Protein 4EX9 (pdb70)

Solvent-accessible surface area: 14112 Å² total; per-residue (Å²): 178,63,136,64,29,84,52,42,126,79,5,43,61,0,46,89,104,160,92,21,7,0,0,10,18,0,38,28,19,43,113,38,81,61,85,102,15,30,61,58,5,80,144,19,0,92,70,38,46,1,4,16,0,19,0,0,0,11,55,23,68,8,9,0,12,18,78,125,76,21,51,109,120,0,32,76,65,204,70,25,73,157,9,13,30,218,54,18,51,53,19,28,95,67,34,41,28,1,10,2,37,8,0,0,0,0,44,1,0,62,116,15,41,3,50,0,0,3,6,15,1,2,12,0,7,32,49,101,2,108,114,73,132,43,56,17,76,8,0,94,21,1,141,151,4,65,0,0,0,0,0,0,2,5,72,3,15,5,34,20,124,54,4,18,78,63,5,127,122,10,53,9,26,29,26,0,33,152,11,70,70,13,0,5,29,0,10,64,79,16,116,12,104,18,84,113,24,81,72,13,98,60,0,0,135,25,0,36,48,29,18,135,123,100,24,87,5,2,1,3,1,0,10,11,0,56,129,159,47,34,24,85,97,63,83,5,70,66,17,3,59,112,8,26,51,97,4,89,174,128,58,31,122,44,106,52,24,18,66,116,9,90,148,14,12,38,170,48,20,66,52,115,31,90,152,7,16,73,27,0,22,39,8,1,1,111,10,0,0,67,2,4,30,5,5,21,48,21,42,70,142,123

Sequence (302 aa):
PDQLLEVSDEIATALAERRPVVALESSLITTDPSSETASLIEKAVRGAGAVPATIGIAGGKLVVGLTDSLIERFASTKGIPKISARDIGGALAGGGLGATTVAGTIVIAERAGIQVFTTAGIGGVHRRGEDTLDISPDLLQFRKTKMTVVSGGAKSILDHRLTAEYLETAGVPVYGYRTDKLAAFVVREADVPVTRMDDLHTAARAAEAHWQVNGPGTVLLTSPIDEQDAVDEAIVEAAIAEALAQCDQEGIVGNAVSPYLMKALARASGGMLPKAGRSLLLSTARVAGEFSAALSAVQAER

Organism: NCBI:txid569580

B-factor: mean 76.92, std 21.79, range [46.8, 150.79]

Radius of gyration: 18.52 Å; Cα contacts (8 Å, |Δi|>4): 640; chains: 1; bounding box: 46×44×50 Å

Structure (mmCIF, N/CA/C/O backbone):
data_4EX9
#
_entry.id   4EX9
#
_cell.length_a   168.790
_cell.length_b   168.790
_cell.length_c   168.790
_cell.angle_alpha   90.00
_cell.angle_beta   90.00
_cell.angle_gamma   90.00
#
_symmetry.space_group_name_H-M   'I 41 3 2'
#
loop_
_entity.id
_entity.type
_entity.pdbx_description
1 polymer AlnA
2 non-polymer 'CALCIUM ION'
3 non-polymer RIBULOSE-5-PHOSPHATE
4 non-polymer '4-(2-HYDROXYETHYL)-1-PIPERAZINE ETHANESULFONIC ACID'
5 non-polymer 'CHLORIDE ION'
6 water water
#
loop_
_atom_site.group_PDB
_atom_site.id
_atom_site.type_symbol
_atom_site.label_atom_id
_atom_site.label_alt_id
_atom_site.label_comp_id
_atom_site.label_asym_id
_atom_site.label_entity_id
_atom_site.label_seq_id
_atom_site.pdbx_PDB_ins_code
_atom_site.Cartn_x
_atom_site.Cartn_y
_atom_site.Cartn_z
_atom_site.occupancy
_atom_site.B_iso_or_equiv
_atom_site.auth_seq_id
_atom_site.auth_comp_id
_atom_site.auth_asym_id
_atom_site.auth_atom_id
_atom_site.pdbx_PDB_model_num
ATOM 1 N N . PRO A 1 15 ? 21.311 31.784 6.516 1.00 106.60 5 PRO A N 1
ATOM 2 C CA . PRO A 1 15 ? 22.119 31.792 5.295 1.00 105.69 5 PRO A CA 1
ATOM 3 C C . PRO A 1 15 ? 21.905 30.531 4.443 1.00 103.65 5 PRO A C 1
ATOM 4 O O . PRO A 1 15 ? 22.822 29.715 4.294 1.00 104.81 5 PRO A O 1
ATOM 8 N N . ASP A 1 16 ? 20.699 30.393 3.888 1.00 97.95 6 ASP A N 1
ATOM 9 C CA . ASP A 1 16 ? 20.312 29.225 3.085 1.00 92.16 6 ASP A CA 1
ATOM 10 C C . ASP A 1 16 ? 20.737 29.377 1.624 1.00 90.64 6 ASP A C 1
ATOM 11 O O . ASP A 1 16 ? 20.344 30.330 0.949 1.00 91.88 6 ASP A O 1
ATOM 16 N N . GLN A 1 17 ? 21.522 28.416 1.142 1.00 89.08 7 GLN A N 1
ATOM 17 C CA . GLN A 1 17 ? 22.105 28.475 -0.200 1.00 88.85 7 GLN A CA 1
ATOM 18 C C . GLN A 1 17 ? 21.107 28.122 -1.297 1.00 85.00 7 GLN A C 1
ATOM 19 O O . GLN A 1 17 ? 21.268 28.539 -2.444 1.00 84.37 7 GLN A O 1
ATOM 25 N N . LEU A 1 18 ? 20.084 27.352 -0.942 1.00 81.72 8 LEU A N 1
ATOM 26 C CA . LEU A 1 18 ? 19.161 26.793 -1.930 1.00 78.47 8 LEU A CA 1
ATOM 27 C C . LEU A 1 18 ? 17.889 27.614 -2.123 1.00 76.42 8 LEU A C 1
ATOM 28 O O . LEU A 1 18 ? 17.262 27.540 -3.180 1.00 76.36 8 LEU A O 1
ATOM 33 N N . LEU A 1 19 ? 17.512 28.390 -1.109 1.00 74.33 9 LEU A N 1
ATOM 34 C CA . LEU A 1 19 ? 16.289 29.190 -1.166 1.00 72.50 9 LEU A CA 1
ATOM 35 C C . LEU A 1 19 ? 16.492 30.548 -1.831 1.00 73.25 9 LEU A C 1
ATOM 36 O O . LEU A 1 19 ? 17.469 31.248 -1.556 1.00 75.12 9 LEU A O 1
ATOM 41 N N . GLU A 1 20 ? 15.557 30.899 -2.709 1.00 72.47 10 GLU A N 1
ATOM 42 C CA . GLU A 1 20 ? 15.516 32.204 -3.356 1.00 71.77 10 GLU A CA 1
ATOM 43 C C . GLU A 1 20 ? 14.167 32.850 -3.077 1.00 70.93 10 GLU A C 1
ATOM 44 O O . GLU A 1 20 ? 13.189 32.588 -3.781 1.00 71.36 10 GLU A O 1
ATOM 50 N N . VAL A 1 21 ? 14.119 33.691 -2.047 1.00 69.57 11 VAL A N 1
ATOM 51 C CA . VAL A 1 21 ? 12.861 34.292 -1.594 1.00 68.51 11 VAL A CA 1
ATOM 52 C C . VAL A 1 21 ? 12.798 35.790 -1.908 1.00 68.46 11 VAL A C 1
ATOM 53 O O . VAL A 1 21 ? 13.737 36.536 -1.617 1.00 69.30 11 VAL A O 1
ATOM 57 N N . SER A 1 22 ? 11.684 36.214 -2.503 1.00 67.88 12 SER A N 1
ATOM 58 C CA . SER A 1 22 ? 11.436 37.626 -2.797 1.00 68.56 12 SER A CA 1
ATOM 59 C C . SER A 1 22 ? 11.274 38.441 -1.514 1.00 68.61 12 SER A C 1
ATOM 60 O O . SER A 1 22 ? 11.001 37.883 -0.449 1.00 68.44 12 SER A O 1
ATOM 63 N N . ASP A 1 23 ? 11.440 39.758 -1.625 1.00 69.47 13 ASP A N 1
ATOM 64 C CA . ASP A 1 23 ? 11.351 40.656 -0.473 1.00 69.99 13 ASP A CA 1
ATOM 65 C C . ASP A 1 23 ? 10.025 40.543 0.271 1.00 68.12 13 ASP A C 1
ATOM 66 O O . ASP A 1 23 ? 10.014 40.325 1.482 1.00 68.59 13 ASP A O 1
ATOM 71 N N . GLU A 1 24 ? 8.916 40.673 -0.456 1.00 66.20 14 GLU A N 1
ATOM 72 C CA . GLU A 1 24 ? 7.592 40.673 0.161 1.00 65.52 14 GLU A CA 1
ATOM 73 C C . GLU A 1 24 ? 7.340 39.427 1.007 1.00 64.44 14 GLU A C 1
ATOM 74 O O . GLU A 1 24 ? 6.865 39.524 2.142 1.00 65.23 14 GLU A O 1
ATOM 80 N N . ILE A 1 25 ? 7.670 38.266 0.449 1.00 62.79 15 ILE A N 1
ATOM 81 C CA . ILE A 1 25 ? 7.438 36.992 1.118 1.00 61.45 15 ILE A CA 1
ATOM 82 C C . ILE A 1 25 ? 8.361 36.833 2.328 1.00 61.45 15 ILE A C 1
ATOM 83 O O . ILE A 1 25 ? 7.923 36.385 3.388 1.00 61.80 15 ILE A O 1
ATOM 88 N N . ALA A 1 26 ? 9.624 37.224 2.169 1.00 61.84 16 ALA A N 1
ATOM 89 C CA . ALA A 1 26 ? 10.606 37.170 3.256 1.00 61.28 16 ALA A CA 1
ATOM 90 C C . ALA A 1 26 ? 10.132 37.954 4.479 1.00 61.54 16 ALA A C 1
ATOM 91 O O . ALA A 1 26 ? 10.156 37.440 5.600 1.00 60.90 16 ALA A O 1
ATOM 93 N N . THR A 1 27 ? 9.691 39.190 4.242 1.00 61.82 17 THR A N 1
ATOM 94 C CA . THR A 1 27 ? 9.165 40.072 5.283 1.00 61.97 17 THR A CA 1
ATOM 95 C C . THR A 1 27 ? 7.918 39.487 5.944 1.00 62.24 17 THR A C 1
ATOM 96 O O . THR A 1 27 ? 7.820 39.455 7.173 1.00 63.66 17 THR A O 1
ATOM 100 N N . ALA A 1 28 ? 6.978 39.025 5.123 1.00 61.14 18 ALA A N 1
ATOM 101 C CA . ALA A 1 28 ? 5.729 38.453 5.612 1.00 60.63 18 ALA A CA 1
ATOM 102 C C . ALA A 1 28 ? 5.971 37.300 6.579 1.00 60.09 18 ALA A C 1
ATOM 103 O O . ALA A 1 28 ? 5.355 37.235 7.643 1.00 60.90 18 ALA A O 1
ATOM 105 N N . LEU A 1 29 ? 6.882 36.404 6.207 1.00 59.37 19 LEU A N 1
ATOM 106 C CA . LEU A 1 29 ? 7.261 35.284 7.061 1.00 58.41 19 LEU A CA 1
ATOM 107 C C . LEU A 1 29 ? 7.968 35.790 8.312 1.00 59.01 19 LEU A C 1
ATOM 108 O O . LEU A 1 29 ? 7.645 35.372 9.425 1.00 59.68 19 LEU A O 1
ATOM 113 N N . ALA A 1 30 ? 8.911 36.711 8.120 1.00 59.53 20 ALA A N 1
ATOM 114 C CA . ALA A 1 30 ? 9.681 37.290 9.218 1.00 61.29 20 ALA A CA 1
ATOM 115 C C . ALA A 1 30 ? 8.810 38.056 10.211 1.00 63.21 20 ALA A C 1
ATOM 116 O O . ALA A 1 30 ? 9.253 38.373 11.314 1.00 64.32 20 ALA A O 1
ATOM 118 N N . GLU A 1 31 ? 7.575 38.346 9.814 1.00 65.40 21 GLU A N 1
ATOM 119 C CA . GLU A 1 31 ? 6.639 39.067 10.666 1.00 68.32 21 GLU A CA 1
ATOM 120 C C . GLU A 1 31 ? 5.430 38.215 11.043 1.00 70.10 21 GLU A C 1
ATOM 121 O O . GLU A 1 31 ? 4.402 38.745 11.468 1.00 71.53 21 GLU A O 1
ATOM 127 N N . ARG A 1 32 ? 5.561 36.897 10.886 1.00 71.60 22 ARG A N 1
ATOM 128 C CA . ARG A 1 32 ? 4.479 35.942 11.171 1.00 73.66 22 ARG A CA 1
ATOM 129 C C . ARG A 1 32 ? 3.150 36.277 10.466 1.00 73.75 22 ARG A C 1
ATOM 130 O O . ARG A 1 32 ? 2.075 35.853 10.907 1.00 74.06 22 ARG A O 1
ATOM 138 N N . ARG A 1 33 ? 3.239 37.040 9.375 1.00 72.74 23 ARG A N 1
ATOM 139 C CA . ARG A 1 33 ? 2.086 37.366 8.532 1.00 71.87 23 ARG A CA 1
ATOM 140 C C . ARG A 1 33 ? 1.776 36.195 7.592 1.00 69.76 23 ARG A C 1
ATOM 141 O O . ARG A 1 33 ? 2.689 35.464 7.201 1.00 69.34 23 ARG A O 1
ATOM 149 N N . PRO A 1 34 ? 0.490 36.015 7.220 1.00 68.24 24 PRO A N 1
ATOM 150 C CA . PRO A 1 34 ? 0.068 34.856 6.421 1.00 66.57 24 PRO A CA 1
ATOM 151 C C . PRO A 1 34 ? 0.636 34.814 5.000 1.00 65.31 24 PRO A C 1
ATOM 152 O O . PRO A 1 34 ? 0.709 35.844 4.327 1.00 65.51 24 PRO A O 1
ATOM 156 N N . VAL A 1 35 ? 1.036 33.617 4.569 1.00 64.42 25 VAL A N 1
ATOM 157 C CA . VAL A 1 35 ? 1.560 33.374 3.219 1.00 63.93 25 VAL A CA 1
ATOM 158 C C . VAL A 1 35 ? 0.953 32.083 2.656 1.00 63.18 25 VAL A C 1
ATOM 159 O O . VAL A 1 35 ? 0.900 31.065 3.351 1.00 64.67 25 VAL A O 1
ATOM 163 N N . VAL A 1 36 ? 0.498 32.130 1.404 1.00 61.68 26 VAL A N 1
ATOM 164 C CA . VAL A 1 36 ? -0.104 30.962 0.750 1.00 60.95 26 VAL A CA 1
ATOM 165 C C . VAL A 1 36 ? 0.679 30.544 -0.498 1.00 61.55 26 VAL A C 1
ATOM 166 O O . VAL A 1 36 ? 0.794 31.308 -1.460 1.00 61.55 26 VAL A O 1
ATOM 170 N N . ALA A 1 37 ? 1.208 29.321 -0.465 1.00 61.95 27 ALA A N 1
ATOM 171 C CA . ALA A 1 37 ? 2.013 28.770 -1.555 1.00 61.85 27 ALA A CA 1
ATOM 172 C C . ALA A 1 37 ? 1.164 28.347 -2.753 1.00 62.86 27 ALA A C 1
ATOM 173 O O . ALA A 1 37 ? 0.032 27.885 -2.594 1.00 62.24 27 ALA A O 1
ATOM 175 N N . LEU A 1 38 ? 1.727 28.508 -3.948 1.00 65.01 28 LEU A N 1
ATOM 176 C CA . LEU A 1 38 ? 1.062 28.140 -5.195 1.00 67.82 28 LEU A CA 1
ATOM 177 C C . LEU A 1 38 ? 2.039 27.406 -6.095 1.00 71.64 28 LEU A C 1
ATOM 178 O O . LEU A 1 38 ? 3.216 27.767 -6.157 1.00 72.59 28 LEU A O 1
ATOM 183 N N . GLU A 1 39 ? 1.554 26.384 -6.799 1.00 77.23 29 GLU A N 1
ATOM 184 C CA . GLU A 1 39 ? 2.386 25.661 -7.765 1.00 82.37 29 GLU A CA 1
ATOM 185 C C . GLU A 1 39 ? 2.597 26.481 -9.039 1.00 85.21 29 GLU A C 1
ATOM 186 O O . GLU A 1 39 ? 1.703 27.212 -9.473 1.00 87.30 29 GLU A O 1
ATOM 192 N N . SER A 1 40 ? 3.787 26.350 -9.624 1.00 87.38 30 SER A N 1
ATOM 193 C CA . SER A 1 40 ? 4.184 27.111 -10.817 1.00 89.03 30 SER A CA 1
ATOM 194 C C . SER A 1 40 ? 3.300 26.859 -12.041 1.00 91.49 30 SER A C 1
ATOM 195 O O . SER A 1 40 ? 3.226 27.699 -12.941 1.00 90.86 30 SER A O 1
ATOM 198 N N . SER A 1 41 ? 2.630 25.707 -12.050 1.00 94.46 31 SER A N 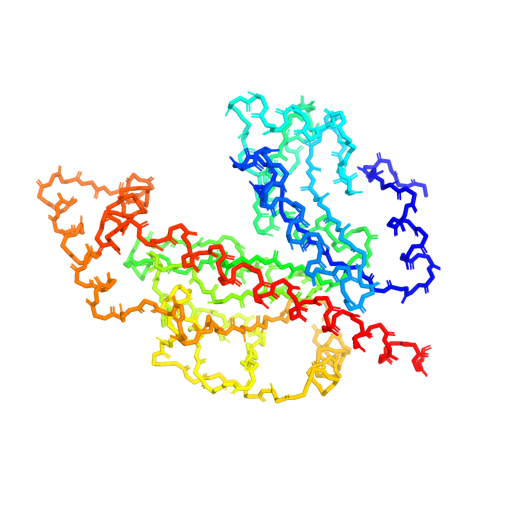1
ATOM 199 C CA . SER A 1 41 ? 1.748 25.280 -13.140 1.00 97.48 31 SER A CA 1
ATOM 200 C C . SER A 1 41 ? 0.766 26.357 -13.607 1.00 99.89 31 SER A C 1
ATOM 201 O O . SER A 1 41 ? 0.496 26.479 -14.802 1.00 99.65 31 SER A O 1
ATOM 204 N N . LEU A 1 42 ? 0.248 27.130 -12.656 1.00 103.64 32 LEU A N 1
ATOM 205 C CA . LEU A 1 42 ? -0.772 28.149 -12.915 1.00 109.82 32 LEU A CA 1
ATOM 206 C C . LEU A 1 42 ? -0.269 29.279 -13.814 1.00 117.23 32 LEU A C 1
ATOM 207 O O . LEU A 1 42 ? -1.018 29.801 -14.646 1.00 121.38 32 LEU A O 1
ATOM 212 N N . ILE A 1 43 ? 0.997 29.652 -13.634 1.00 122.35 33 ILE A N 1
ATOM 213 C CA . ILE A 1 43 ? 1.652 30.661 -14.469 1.00 126.56 33 ILE A CA 1
ATOM 214 C C . ILE A 1 43 ? 2.065 30.066 -15.820 1.00 129.74 33 ILE A C 1
ATOM 215 O O . ILE A 1 43 ? 1.976 30.732 -16.856 1.00 131.44 33 ILE A O 1
ATOM 220 N N . THR A 1 44 ? 2.498 28.806 -15.792 1.00 132.78 34 THR A N 1
ATOM 221 C CA . THR A 1 44 ? 2.914 28.069 -16.988 1.00 135.63 34 THR A CA 1
ATOM 222 C C . THR A 1 44 ? 1.786 27.950 -18.019 1.00 136.65 34 THR A C 1
ATOM 223 O O . THR A 1 44 ? 1.972 28.289 -19.190 1.00 135.82 34 THR A O 1
ATOM 227 N N . THR A 1 45 ? 0.623 27.479 -17.567 1.00 137.76 35 THR A N 1
ATOM 228 C CA . THR A 1 45 ? -0.521 27.202 -18.442 1.00 138.13 35 THR A CA 1
ATOM 229 C C . THR A 1 45 ? -1.121 28.472 -19.050 1.00 140.80 35 THR A C 1
ATOM 230 O O . THR A 1 45 ? -1.246 28.577 -20.272 1.00 145.19 35 THR A O 1
ATOM 234 N N . ASP A 1 46 ? -1.496 29.425 -18.200 1.00 139.16 36 ASP A N 1
ATOM 235 C CA . ASP A 1 46 ? -2.035 30.694 -18.675 1.00 139.38 36 ASP A CA 1
ATOM 236 C C . ASP A 1 46 ? -1.092 31.854 -18.338 1.00 140.49 36 ASP A C 1
ATOM 237 O O . ASP A 1 46 ? -1.105 32.364 -17.212 1.00 142.18 36 ASP A O 1
ATOM 242 N N . PRO A 1 47 ? -0.257 32.261 -19.317 1.00 139.44 37 PRO A N 1
ATOM 243 C CA . PRO A 1 47 ? 0.650 33.405 -19.173 1.00 138.61 37 PRO A CA 1
ATOM 244 C C . PRO A 1 47 ? -0.093 34.738 -19.123 1.00 138.85 37 PRO A C 1
ATOM 245 O O . PRO A 1 47 ? 0.428 35.713 -18.576 1.00 138.15 37 PRO A O 1
ATOM 249 N N . SER A 1 48 ? -1.292 34.769 -19.703 1.00 138.45 38 SER A N 1
ATOM 250 C CA . SER A 1 48 ? -2.150 35.947 -19.671 1.00 138.26 38 SER A CA 1
ATOM 251 C C . SER A 1 48 ? -2.494 36.311 -18.233 1.00 137.91 38 SER A C 1
ATOM 252 O O . SER A 1 48 ? -2.756 35.432 -17.405 1.00 136.14 38 SER A O 1
ATOM 255 N N . SER A 1 49 ? -2.485 37.612 -17.950 1.00 137.25 39 SER A N 1
ATOM 256 C CA . SER A 1 49 ? -2.798 38.137 -16.621 1.00 133.55 39 SER A CA 1
ATOM 257 C C . SER A 1 49 ? -4.154 37.641 -16.121 1.00 131.57 39 SER A C 1
ATOM 258 O O . SER A 1 49 ? -4.385 37.557 -14.918 1.00 132.56 39 SER A O 1
ATOM 261 N N . GLU A 1 50 ? -5.031 37.298 -17.062 1.00 127.13 40 GLU A N 1
ATOM 262 C CA . GLU A 1 50 ? -6.388 36.834 -16.779 1.00 123.28 40 GLU A CA 1
ATOM 263 C C . GLU A 1 50 ? -6.494 35.864 -15.591 1.00 118.26 40 GLU A C 1
ATOM 264 O O . GLU A 1 50 ? -7.233 36.125 -14.640 1.00 115.09 40 GLU A O 1
ATOM 270 N N . THR A 1 51 ? -5.747 34.763 -15.644 1.00 113.99 41 THR A N 1
ATOM 271 C CA . THR A 1 51 ? -5.820 33.728 -14.608 1.00 109.92 41 THR A CA 1
ATOM 272 C C . THR A 1 51 ? -4.907 34.026 -13.415 1.00 105.69 41 THR A C 1
ATOM 273 O O . THR A 1 51 ? -5.354 33.998 -12.266 1.00 102.08 41 THR A O 1
ATOM 277 N N . ALA A 1 52 ? -3.638 34.317 -13.698 1.00 103.55 42 ALA A N 1
ATOM 278 C CA . ALA A 1 52 ? -2.641 34.580 -12.660 1.00 99.75 42 ALA A CA 1
ATOM 279 C C . ALA A 1 52 ? -3.025 35.748 -11.751 1.00 97.48 42 ALA A C 1
ATOM 280 O O . ALA A 1 52 ? -2.889 35.654 -10.531 1.00 97.52 42 ALA A O 1
ATOM 282 N N . SER A 1 53 ? -3.511 36.835 -12.347 1.00 96.29 43 SER A N 1
ATOM 283 C CA . SER A 1 53 ? -3.925 38.021 -11.592 1.00 94.90 43 SER A CA 1
ATOM 284 C C . SER A 1 53 ? -5.137 37.762 -10.698 1.00 92.70 43 SER A C 1
ATOM 285 O O . SER A 1 53 ? -5.237 38.334 -9.613 1.00 91.54 43 SER A O 1
ATOM 288 N N . LEU A 1 54 ? -6.045 36.901 -11.152 1.00 91.50 44 LEU A N 1
ATOM 289 C CA . LEU A 1 54 ? -7.270 36.606 -10.403 1.00 90.85 44 LEU A CA 1
ATOM 290 C C . LEU A 1 54 ? -7.054 35.720 -9.176 1.00 87.93 44 LEU A C 1
ATOM 291 O O . LEU A 1 54 ? -7.734 35.891 -8.161 1.00 87.04 44 LEU A O 1
ATOM 296 N N . ILE A 1 55 ? -6.123 34.773 -9.278 1.00 86.15 45 ILE A N 1
ATOM 297 C CA . ILE A 1 55 ? -5.757 33.918 -8.144 1.00 84.23 45 ILE A CA 1
ATOM 298 C C . ILE A 1 55 ? -5.046 34.760 -7.085 1.00 81.89 45 ILE A C 1
ATOM 299 O O . ILE A 1 55 ? -5.398 34.715 -5.904 1.00 79.11 45 ILE A O 1
ATOM 304 N N . GLU A 1 56 ? -4.053 35.530 -7.527 1.00 81.36 46 GLU A N 1
ATOM 305 C CA . GLU A 1 56 ? -3.330 36.469 -6.676 1.00 79.46 46 GLU A CA 1
ATOM 306 C C . GLU A 1 56 ? -4.301 37.409 -5.963 1.00 77.59 46 GLU A C 1
ATOM 307 O O . GLU A 1 56 ? -4.159 37.665 -4.770 1.00 76.60 46 GLU A O 1
ATOM 313 N N . LYS A 1 57 ? -5.291 37.900 -6.705 1.00 76.79 47 LYS A N 1
ATOM 314 C CA . LYS A 1 57 ? -6.355 38.746 -6.169 1.00 75.06 47 LYS A CA 1
ATOM 315 C C . LYS A 1 57 ? -7.133 38.029 -5.062 1.00 72.40 47 LYS A C 1
ATOM 316 O O . LYS A 1 57 ? -7.402 38.608 -4.008 1.00 71.43 47 LYS A O 1
ATOM 322 N N . ALA A 1 58 ? -7.472 36.764 -5.310 1.00 70.37 48 ALA A N 1
ATOM 323 C CA . ALA A 1 58 ? -8.271 35.955 -4.386 1.00 68.38 48 ALA A CA 1
ATOM 324 C C . ALA A 1 58 ? -7.550 35.630 -3.077 1.00 66.09 48 ALA A C 1
ATOM 325 O O . ALA A 1 58 ? -8.183 35.504 -2.028 1.00 65.94 48 ALA A O 1
ATOM 327 N N . VAL A 1 59 ? -6.229 35.491 -3.151 1.00 64.09 49 VAL A N 1
ATOM 328 C CA . VAL A 1 59 ? -5.406 35.179 -1.984 1.00 62.19 49 VAL A CA 1
ATOM 329 C C . VAL A 1 59 ? -5.139 36.441 -1.163 1.00 62.20 49 VAL A C 1
ATOM 330 O O . VAL A 1 59 ? -5.284 36.436 0.063 1.00 61.90 49 VAL A O 1
ATOM 334 N N . ARG A 1 60 ? -4.763 37.517 -1.852 1.00 62.38 50 ARG A N 1
ATOM 335 C CA . ARG A 1 60 ? -4.429 38.790 -1.215 1.00 62.97 50 ARG A CA 1
ATOM 336 C C . ARG A 1 60 ? -5.606 39.415 -0.473 1.00 64.53 50 ARG A C 1
ATOM 337 O O . ARG A 1 60 ? -5.407 40.190 0.465 1.00 65.35 50 ARG A O 1
ATOM 345 N N . GLY A 1 61 ? -6.822 39.074 -0.904 1.00 65.45 51 GLY A N 1
ATOM 346 C CA . GLY A 1 61 ? -8.055 39.581 -0.301 1.00 66.09 51 GLY A CA 1
ATOM 347 C C . GLY A 1 61 ? -8.089 39.459 1.211 1.00 65.61 51 GLY A C 1
ATOM 348 O O . GLY A 1 61 ? -8.456 40.404 1.909 1.00 65.78 51 GLY A O 1
ATOM 349 N N . ALA A 1 62 ? -7.688 38.296 1.715 1.00 65.59 52 ALA A N 1
ATOM 350 C CA . ALA A 1 62 ? -7.673 38.036 3.153 1.00 66.52 52 ALA A CA 1
ATOM 351 C C . ALA A 1 62 ? -6.384 38.507 3.841 1.00 67.03 52 ALA A C 1
ATOM 352 O O . ALA A 1 62 ? -6.220 38.332 5.052 1.00 67.25 52 ALA A O 1
ATOM 354 N N . GLY A 1 63 ? -5.480 39.107 3.069 1.00 67.11 53 GLY A N 1
ATOM 355 C CA . GLY A 1 63 ? -4.228 39.638 3.604 1.00 67.17 53 GLY A CA 1
ATOM 356 C C . GLY A 1 63 ? -3.041 38.705 3.451 1.00 67.05 53 GLY A C 1
ATOM 357 O O . GLY A 1 63 ? -1.921 39.049 3.831 1.00 67.91 53 GLY A O 1
ATOM 358 N N . ALA A 1 64 ? -3.283 37.524 2.891 1.00 67.12 54 ALA A N 1
ATOM 359 C CA . ALA A 1 64 ? -2.227 36.534 2.683 1.00 66.60 54 ALA A CA 1
ATOM 360 C C . ALA A 1 64 ? -1.342 36.887 1.490 1.00 66.04 54 ALA A C 1
ATOM 361 O O . ALA A 1 64 ? -1.833 37.337 0.451 1.00 66.86 54 ALA A O 1
ATOM 363 N N . VAL A 1 65 ? -0.036 36.684 1.649 1.00 64.85 55 VAL A N 1
ATOM 364 C CA . VAL A 1 65 ? 0.919 36.925 0.568 1.00 64.37 55 VAL A CA 1
ATOM 365 C C . VAL A 1 65 ? 1.020 35.682 -0.320 1.00 63.57 55 VAL A C 1
ATOM 366 O O . VAL A 1 65 ? 1.358 34.600 0.165 1.00 62.35 55 VAL A O 1
ATOM 370 N N . PRO A 1 66 ? 0.707 35.833 -1.622 1.00 63.38 56 PRO A N 1
ATOM 371 C CA . PRO A 1 66 ? 0.832 34.732 -2.573 1.00 62.56 56 PRO A CA 1
ATOM 372 C C . PRO A 1 66 ? 2.298 34.405 -2.853 1.00 62.63 56 PRO A C 1
ATOM 373 O O . PRO A 1 66 ? 3.117 35.315 -3.032 1.00 62.88 56 PRO A O 1
ATOM 377 N N . ALA A 1 67 ? 2.616 33.113 -2.875 1.00 62.11 57 ALA A N 1
ATOM 378 C CA . ALA A 1 67 ? 3.985 32.647 -3.067 1.00 62.26 57 ALA A CA 1
ATOM 379 C C . ALA A 1 67 ? 4.056 31.523 -4.095 1.00 62.51 57 ALA A C 1
ATOM 380 O O . ALA A 1 67 ? 3.860 30.352 -3.764 1.00 61.69 57 ALA A O 1
ATOM 382 N N . THR A 1 68 ? 4.333 31.889 -5.344 1.00 64.61 58 THR A N 1
ATOM 383 C CA . THR A 1 68 ? 4.481 30.913 -6.422 1.00 65.48 58 THR A CA 1
ATOM 384 C C . THR A 1 68 ? 5.876 30.302 -6.374 1.00 64.52 58 THR A C 1
ATOM 385 O O . THR A 1 68 ? 6.877 31.018 -6.353 1.00 65.36 58 THR A O 1
ATOM 389 N N . ILE A 1 69 ? 5.929 28.975 -6.362 1.00 62.80 59 ILE A N 1
ATOM 390 C CA . ILE A 1 69 ? 7.182 28.256 -6.172 1.00 62.02 59 ILE A CA 1
ATOM 391 C C . ILE A 1 69 ? 7.622 27.535 -7.445 1.00 63.16 59 ILE A C 1
ATOM 392 O O . ILE A 1 69 ? 6.814 26.884 -8.112 1.00 65.06 59 ILE A O 1
ATOM 397 N N . GLY A 1 70 ? 8.904 27.674 -7.774 1.00 62.42 60 GLY A N 1
ATOM 398 C CA . GLY A 1 70 ? 9.513 26.962 -8.891 1.00 62.11 60 GLY A CA 1
ATOM 399 C C . GLY A 1 70 ? 10.980 26.652 -8.651 1.00 62.70 60 GLY A C 1
ATOM 400 O O . GLY A 1 70 ? 11.564 27.076 -7.650 1.00 62.69 60 GLY A O 1
ATOM 401 N N . ILE A 1 71 ? 11.569 25.895 -9.572 1.00 62.79 61 ILE A N 1
ATOM 402 C CA . ILE A 1 71 ? 12.998 25.595 -9.546 1.00 62.52 61 ILE A CA 1
ATOM 403 C C . ILE A 1 71 ? 13.637 26.209 -10.789 1.00 64.11 61 ILE A C 1
ATOM 404 O O . ILE A 1 71 ? 13.153 26.012 -11.906 1.00 65.69 61 ILE A O 1
ATOM 409 N N . ALA A 1 72 ? 14.709 26.968 -10.587 1.00 64.19 62 ALA A N 1
ATOM 410 C CA . ALA A 1 72 ? 15.412 27.616 -11.688 1.00 64.65 62 ALA A CA 1
ATOM 411 C C . ALA A 1 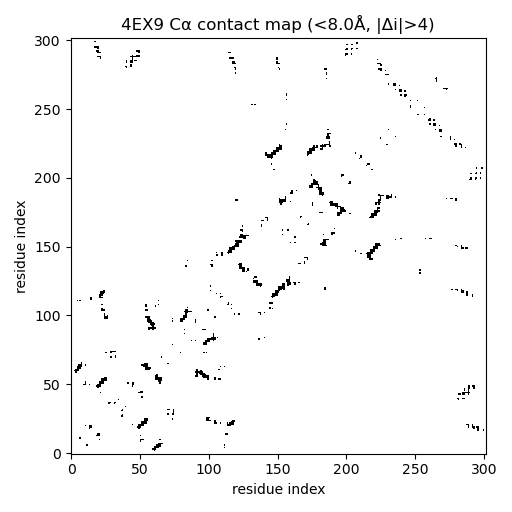72 ? 16.870 27.883 -11.340 1.00 65.29 62 ALA A C 1
ATOM 412 O O . ALA A 1 72 ? 17.175 28.469 -10.296 1.00 63.44 62 ALA A O 1
ATOM 414 N N . GLY A 1 73 ? 17.761 27.446 -12.226 1.00 66.81 63 GLY A N 1
ATOM 415 C CA . GLY A 1 73 ? 19.194 27.675 -12.079 1.00 67.75 63 GLY A CA 1
ATOM 416 C C . GLY A 1 73 ? 19.752 27.157 -10.771 1.00 68.05 63 GLY A C 1
ATOM 417 O O . GLY A 1 73 ? 20.486 27.869 -10.082 1.00 67.79 63 GLY A O 1
ATOM 418 N N . GLY A 1 74 ? 19.388 25.922 -10.428 1.00 68.50 64 GLY A N 1
ATOM 419 C CA . GLY A 1 74 ? 19.878 25.259 -9.216 1.00 68.49 64 GLY A CA 1
ATOM 420 C C . GLY A 1 74 ? 19.441 25.905 -7.913 1.00 68.15 64 GLY A C 1
ATOM 421 O O . GLY A 1 74 ? 20.121 25.780 -6.892 1.00 67.66 64 GLY A O 1
ATOM 422 N N . LYS A 1 75 ? 18.304 26.594 -7.953 1.00 68.28 65 LYS A N 1
ATOM 423 C CA . LYS A 1 75 ? 17.752 27.266 -6.783 1.00 67.44 65 LYS A CA 1
ATOM 424 C C . LYS A 1 75 ? 16.282 26.918 -6.597 1.00 66.36 65 LYS A C 1
ATOM 425 O O . LYS A 1 75 ? 15.564 26.660 -7.567 1.00 66.68 65 LYS A O 1
ATOM 431 N N . LEU A 1 76 ? 15.845 26.909 -5.341 1.00 64.95 66 LEU A N 1
ATOM 432 C CA . LEU A 1 76 ? 14.445 26.699 -5.002 1.00 63.33 66 LEU A CA 1
ATOM 433 C C . LEU A 1 76 ? 13.769 28.058 -4.867 1.00 63.58 66 LEU A C 1
ATOM 434 O O . LEU A 1 76 ? 13.723 28.633 -3.779 1.00 63.87 66 LEU A O 1
ATOM 439 N N . VAL A 1 77 ? 13.258 28.566 -5.986 1.00 65.17 67 VAL A N 1
ATOM 440 C CA . VAL A 1 77 ? 12.705 29.924 -6.056 1.00 65.65 67 VAL A CA 1
ATOM 441 C C . VAL A 1 77 ? 11.315 30.015 -5.422 1.00 65.52 67 VAL A C 1
ATOM 442 O O . VAL A 1 77 ? 10.376 29.339 -5.851 1.00 64.86 67 VAL A O 1
ATOM 446 N N . VAL A 1 78 ? 11.203 30.857 -4.397 1.00 66.56 68 VAL A N 1
ATOM 447 C CA . VAL A 1 78 ? 9.934 31.113 -3.716 1.00 66.91 68 VAL A CA 1
ATOM 448 C C . VAL A 1 78 ? 9.446 32.527 -4.057 1.00 68.42 68 VAL A C 1
ATOM 449 O O . VAL A 1 78 ? 9.957 33.522 -3.529 1.00 68.96 68 VAL A O 1
ATOM 453 N N . GLY A 1 79 ? 8.454 32.601 -4.942 1.00 67.83 69 GLY A N 1
ATOM 454 C CA . GLY A 1 79 ? 8.001 33.870 -5.496 1.00 68.23 69 GLY A CA 1
ATOM 455 C C . GLY A 1 79 ? 8.836 34.221 -6.709 1.00 68.89 69 GLY A C 1
ATOM 456 O O . GLY A 1 79 ? 9.876 34.870 -6.588 1.00 69.01 69 GLY A O 1
ATOM 457 N N . LEU A 1 80 ? 8.377 33.778 -7.877 1.00 69.80 70 LEU A N 1
ATOM 458 C CA . LEU A 1 80 ? 9.096 33.982 -9.135 1.00 71.82 70 LEU A CA 1
ATOM 459 C C . LEU A 1 80 ? 9.086 35.446 -9.553 1.00 74.13 70 LEU A C 1
ATOM 460 O O . LEU A 1 80 ? 8.087 36.142 -9.364 1.00 75.74 70 LEU A O 1
ATOM 465 N N . THR A 1 81 ? 10.201 35.906 -10.118 1.00 75.84 71 THR A N 1
ATOM 466 C CA . THR A 1 81 ? 10.295 37.261 -10.663 1.00 77.82 71 THR A CA 1
ATOM 467 C C . THR A 1 81 ? 9.560 37.330 -11.997 1.00 79.50 71 THR A C 1
ATOM 468 O O . THR A 1 81 ? 9.329 36.298 -12.632 1.00 80.85 71 THR A O 1
ATOM 472 N N . ASP A 1 82 ? 9.199 38.543 -12.417 1.00 81.11 72 ASP A N 1
ATOM 473 C CA . ASP A 1 82 ? 8.583 38.767 -13.729 1.00 82.35 72 ASP A CA 1
ATOM 474 C C . ASP A 1 82 ? 9.400 38.118 -14.844 1.00 82.11 72 ASP A C 1
ATOM 475 O O . ASP A 1 82 ? 8.840 37.575 -15.797 1.00 81.77 72 ASP A O 1
ATOM 480 N N . SER A 1 83 ? 10.723 38.175 -14.698 1.00 82.49 73 SER A N 1
ATOM 481 C CA . SER A 1 83 ? 11.665 37.563 -15.632 1.00 83.45 73 SER A CA 1
ATOM 482 C C . SER A 1 83 ? 11.491 36.042 -15.730 1.00 84.18 73 SER A C 1
ATOM 483 O O . SER A 1 83 ? 11.458 35.487 -16.832 1.00 84.52 73 SER A O 1
ATOM 486 N N . LEU A 1 84 ? 11.378 35.383 -14.577 1.00 84.65 74 LEU A N 1
ATOM 487 C CA . LEU A 1 84 ? 11.202 33.929 -14.509 1.00 85.39 74 LEU A CA 1
ATOM 488 C C . LEU A 1 84 ? 9.829 33.478 -14.992 1.00 87.67 74 LEU A C 1
ATOM 489 O O . LEU A 1 84 ? 9.703 32.437 -15.641 1.00 88.74 74 LEU A O 1
ATOM 494 N N . ILE A 1 85 ? 8.808 34.267 -14.662 1.00 89.26 75 ILE A N 1
ATOM 495 C CA . ILE A 1 85 ? 7.437 34.042 -15.118 1.00 89.51 75 ILE A CA 1
ATOM 496 C C . ILE A 1 85 ? 7.388 33.955 -16.646 1.00 91.20 75 ILE A C 1
ATOM 497 O O . ILE A 1 85 ? 6.658 33.134 -17.206 1.00 90.95 75 ILE A O 1
ATOM 502 N N . GLU A 1 86 ? 8.189 34.794 -17.303 1.00 93.18 76 GLU A N 1
ATOM 503 C CA . GLU A 1 86 ? 8.292 34.816 -18.759 1.00 95.80 76 GLU A CA 1
ATOM 504 C C . GLU A 1 86 ? 8.752 33.472 -19.326 1.00 95.56 76 GLU A C 1
ATOM 505 O O . GLU A 1 86 ? 8.132 32.942 -20.250 1.00 96.74 76 GLU A O 1
ATOM 511 N N . ARG A 1 87 ? 9.832 32.930 -18.767 1.00 94.11 77 ARG A N 1
ATOM 512 C CA . ARG A 1 87 ? 10.401 31.667 -19.239 1.00 93.43 77 ARG A CA 1
ATOM 513 C C . ARG A 1 87 ? 9.438 30.505 -19.038 1.00 92.10 77 ARG A C 1
ATOM 514 O O . ARG A 1 87 ? 9.240 29.695 -19.943 1.00 91.73 77 ARG A O 1
ATOM 522 N N . PHE A 1 88 ? 8.840 30.433 -17.850 1.00 91.51 78 PHE A N 1
ATOM 523 C CA . PHE A 1 88 ? 7.860 29.396 -17.533 1.00 93.10 78 PHE A CA 1
ATOM 524 C C . PHE A 1 88 ? 6.646 29.433 -18.464 1.00 96.27 78 PHE A C 1
ATOM 525 O O . PHE A 1 88 ? 5.933 28.439 -18.609 1.00 99.40 78 PHE A O 1
ATOM 533 N N . ALA A 1 89 ? 6.432 30.582 -19.100 1.00 96.39 79 ALA A N 1
ATOM 534 C CA . ALA A 1 89 ? 5.370 30.742 -20.084 1.00 95.96 79 ALA A CA 1
ATOM 535 C C . ALA A 1 89 ? 5.857 30.421 -21.499 1.00 95.84 79 ALA A C 1
ATOM 536 O O . ALA A 1 89 ? 5.156 29.760 -22.267 1.00 94.49 79 ALA A O 1
ATOM 538 N N . SER A 1 90 ? 7.061 30.885 -21.831 1.00 96.08 80 SER A N 1
ATOM 539 C CA . SER A 1 90 ? 7.615 30.732 -23.177 1.00 97.45 80 SER A CA 1
ATOM 540 C C . SER A 1 90 ? 8.206 29.343 -23.444 1.00 97.98 80 SER A C 1
ATOM 541 O O . SER A 1 90 ? 7.884 28.719 -24.458 1.00 98.99 80 SER A O 1
ATOM 544 N N . THR A 1 91 ? 9.067 28.871 -22.541 1.00 96.91 81 THR A N 1
ATOM 545 C CA . THR A 1 91 ? 9.705 27.556 -22.676 1.00 96.13 81 THR A CA 1
ATOM 546 C C . THR A 1 91 ? 8.649 26.451 -22.637 1.00 96.60 81 THR A C 1
ATOM 547 O O . THR A 1 91 ? 7.754 26.468 -21.790 1.00 96.62 81 THR A O 1
ATOM 551 N N . LYS A 1 92 ? 8.758 25.501 -23.563 1.00 97.63 82 LYS A N 1
ATOM 552 C CA . LYS A 1 92 ? 7.746 24.456 -23.717 1.00 98.65 82 LYS A CA 1
ATOM 553 C C . LYS A 1 92 ? 8.087 23.165 -22.967 1.00 97.58 82 LYS A C 1
ATOM 554 O O . LYS A 1 92 ? 7.198 22.520 -22.406 1.00 97.40 82 LYS A O 1
ATOM 560 N N . GLY A 1 93 ? 9.367 22.799 -22.952 1.00 95.93 83 GLY A N 1
ATOM 561 C CA . GLY A 1 93 ? 9.791 21.508 -22.406 1.00 92.99 83 GLY A CA 1
ATOM 562 C C . GLY A 1 93 ? 10.182 21.478 -20.938 1.00 90.37 83 GLY A C 1
ATOM 563 O O . GLY A 1 93 ? 11.092 20.737 -20.556 1.00 90.59 83 GLY A O 1
ATOM 564 N N . ILE A 1 94 ? 9.494 22.267 -20.113 1.00 86.66 84 ILE A N 1
ATOM 565 C CA . ILE A 1 94 ? 9.783 22.333 -18.675 1.00 82.30 84 ILE A CA 1
ATOM 566 C C . ILE A 1 94 ? 9.274 21.072 -17.968 1.00 78.76 84 ILE A C 1
ATOM 567 O O . ILE A 1 94 ? 8.077 20.781 -18.010 1.00 77.62 84 ILE A O 1
ATOM 572 N N . PRO A 1 95 ? 10.186 20.319 -17.320 1.00 75.50 85 PRO A N 1
ATOM 573 C CA . PRO A 1 95 ? 9.806 19.074 -16.647 1.00 72.89 85 PRO A CA 1
ATOM 574 C C . PRO A 1 95 ? 9.014 19.286 -15.353 1.00 70.42 85 PRO A C 1
ATOM 575 O O . PRO A 1 95 ? 9.264 20.246 -14.616 1.00 68.48 85 PRO A O 1
ATOM 579 N N . LYS A 1 96 ? 8.061 18.389 -15.101 1.00 69.62 86 LYS A N 1
ATOM 580 C CA . LYS A 1 96 ? 7.310 18.367 -13.846 1.00 67.72 86 LYS A CA 1
ATOM 581 C C . LYS A 1 96 ? 8.139 17.706 -12.752 1.00 65.49 86 LYS A C 1
ATOM 582 O O . LYS A 1 96 ? 8.662 16.604 -12.933 1.00 65.91 86 LYS A O 1
ATOM 588 N N . ILE A 1 97 ? 8.258 18.391 -11.621 1.00 63.40 87 ILE A N 1
ATOM 589 C CA . ILE A 1 97 ? 9.146 17.965 -10.546 1.00 61.17 87 ILE A CA 1
ATOM 590 C C . ILE A 1 97 ? 8.359 17.662 -9.275 1.00 60.14 87 ILE A C 1
ATOM 591 O O . ILE A 1 97 ? 7.766 18.558 -8.677 1.00 60.38 87 ILE A O 1
ATOM 596 N N . SER A 1 98 ? 8.342 16.394 -8.875 1.00 59.50 88 SER A N 1
ATOM 597 C CA . SER A 1 98 ? 7.830 16.031 -7.560 1.00 59.73 88 SER A CA 1
ATOM 598 C C . SER A 1 98 ? 9.008 15.947 -6.590 1.00 59.96 88 SER A C 1
ATOM 599 O O . SER A 1 98 ? 10.164 16.091 -7.001 1.00 59.94 88 SER A O 1
ATOM 602 N N . ALA A 1 99 ? 8.710 15.712 -5.313 1.00 59.37 89 ALA A N 1
ATOM 603 C CA . ALA A 1 99 ? 9.724 15.678 -4.257 1.00 57.94 89 ALA A CA 1
ATOM 604 C C . ALA A 1 99 ? 10.986 14.909 -4.647 1.00 57.57 89 ALA A C 1
ATOM 605 O O . ALA A 1 99 ? 12.098 15.377 -4.406 1.00 58.38 89 ALA A O 1
ATOM 607 N N . ARG A 1 100 ? 10.811 13.745 -5.269 1.00 57.11 90 ARG A N 1
ATOM 608 C CA . ARG A 1 100 ? 11.946 12.894 -5.610 1.00 57.52 90 ARG A CA 1
ATOM 609 C C . ARG A 1 100 ? 12.796 13.426 -6.768 1.00 58.90 90 ARG A C 1
ATOM 610 O O . ARG A 1 100 ? 13.981 13.105 -6.863 1.00 60.98 90 ARG A O 1
ATOM 618 N N . ASP A 1 101 ? 12.197 14.253 -7.621 1.00 59.54 91 ASP A N 1
ATOM 619 C CA . ASP A 1 101 ? 12.893 14.815 -8.785 1.00 60.41 91 ASP A CA 1
ATOM 620 C C . ASP A 1 101 ? 13.717 16.066 -8.460 1.00 60.31 91 ASP A C 1
ATOM 621 O O . ASP A 1 101 ? 14.547 16.488 -9.270 1.00 60.69 91 ASP A O 1
ATOM 626 N N . ILE A 1 102 ? 13.486 16.646 -7.279 1.00 59.20 92 ILE A N 1
ATOM 627 C CA . ILE A 1 102 ? 14.118 17.911 -6.871 1.00 58.50 92 ILE A CA 1
ATOM 628 C C . ILE A 1 102 ? 15.646 17.878 -6.963 1.00 59.34 92 ILE A C 1
ATOM 629 O O . ILE A 1 102 ? 16.249 18.752 -7.588 1.00 59.93 92 ILE A O 1
ATOM 634 N N . GLY A 1 103 ? 16.257 16.869 -6.344 1.00 59.73 93 GLY A N 1
ATOM 635 C CA . GLY A 1 103 ? 17.711 16.731 -6.317 1.00 59.71 93 GLY A CA 1
ATOM 636 C C . GLY A 1 103 ? 18.337 16.878 -7.689 1.00 61.19 93 GLY A C 1
ATOM 637 O O . GLY A 1 103 ? 19.230 17.703 -7.887 1.00 62.57 93 GLY A O 1
ATOM 638 N N . GLY A 1 104 ? 17.852 16.082 -8.640 1.00 61.45 94 GLY A N 1
ATOM 639 C CA . GLY A 1 104 ? 18.327 16.130 -10.019 1.00 61.69 94 GLY A CA 1
ATOM 640 C C . GLY A 1 104 ? 18.025 17.449 -10.700 1.00 62.04 94 GLY A C 1
ATOM 641 O O . GLY A 1 104 ? 18.868 17.981 -11.426 1.00 63.08 94 GLY A O 1
ATOM 642 N N . ALA A 1 105 ? 16.824 17.976 -10.458 1.00 61.22 95 ALA A N 1
ATOM 643 C CA . ALA A 1 105 ? 16.382 19.247 -11.042 1.00 61.63 95 ALA A CA 1
ATOM 644 C C . ALA A 1 105 ? 17.318 20.405 -10.694 1.00 62.47 95 ALA A C 1
ATOM 645 O O . ALA A 1 105 ? 17.659 21.215 -11.560 1.00 63.69 95 ALA A O 1
ATOM 647 N N . LEU A 1 106 ? 17.729 20.471 -9.429 1.00 62.48 96 LEU A N 1
ATOM 648 C CA . LEU A 1 106 ? 18.691 21.470 -8.971 1.00 63.12 96 LEU A CA 1
ATOM 649 C C . LEU A 1 106 ? 20.065 21.218 -9.581 1.00 64.98 96 LEU A C 1
ATOM 650 O O . LEU A 1 106 ? 20.674 22.128 -10.145 1.00 66.77 96 LEU A O 1
ATOM 655 N N . ALA A 1 107 ? 20.536 19.975 -9.475 1.00 66.01 97 ALA A N 1
ATOM 656 C CA . ALA A 1 107 ? 21.828 19.562 -10.030 1.00 68.23 97 ALA A CA 1
ATOM 657 C C . ALA A 1 107 ? 21.961 19.900 -11.515 1.00 69.33 97 ALA A C 1
ATOM 658 O O . ALA A 1 107 ? 23.046 20.253 -11.979 1.00 69.86 97 ALA A O 1
ATOM 660 N N . GLY A 1 108 ? 20.852 19.787 -12.244 1.00 69.71 98 GLY A N 1
ATOM 661 C CA . GLY A 1 108 ? 20.804 20.115 -13.668 1.00 70.57 98 GLY A CA 1
ATOM 662 C C . GLY A 1 108 ? 20.809 21.608 -13.945 1.00 70.27 98 GLY A C 1
ATOM 663 O O . GLY A 1 108 ? 21.295 22.046 -14.989 1.00 70.96 98 GLY A O 1
ATOM 664 N N . GLY A 1 109 ? 20.259 22.384 -13.012 1.00 69.30 99 GLY A N 1
ATOM 665 C CA . GLY A 1 109 ? 20.219 23.843 -13.124 1.00 68.71 99 GLY A CA 1
ATOM 666 C C . GLY A 1 109 ? 19.266 24.389 -14.175 1.00 68.03 99 GLY A C 1
ATOM 667 O O . GLY A 1 109 ? 19.390 25.543 -14.590 1.00 67.34 99 GLY A O 1
ATOM 668 N N . GLY A 1 110 ? 18.317 23.563 -14.610 1.00 66.68 100 GLY A N 1
ATOM 669 C CA . GLY A 1 110 ? 17.303 23.993 -15.567 1.00 66.31 100 GLY A CA 1
ATOM 670 C C . GLY A 1 110 ? 16.077 24.566 -14.881 1.00 65.81 100 GLY A C 1
ATOM 671 O O . GLY A 1 110 ? 16.119 24.916 -13.698 1.00 66.10 100 GLY A O 1
ATOM 672 N N . LEU A 1 111 ? 14.985 24.672 -15.632 1.00 65.27 101 LEU A N 1
ATOM 673 C CA . LEU A 1 111 ? 13.706 25.106 -15.078 1.00 64.00 101 LEU A CA 1
ATOM 674 C C . LEU A 1 111 ? 12.898 23.891 -14.641 1.00 62.29 101 LEU A C 1
ATOM 675 O O . LEU A 1 111 ? 12.798 22.906 -15.372 1.00 62.40 101 LEU A O 1
ATOM 680 N N . GLY A 1 112 ? 12.325 23.967 -13.446 1.00 61.24 102 GLY A N 1
ATOM 681 C CA . GLY A 1 112 ? 11.552 22.862 -12.897 1.00 60.68 102 GLY A CA 1
ATOM 682 C C . GLY A 1 112 ? 10.191 23.297 -12.403 1.00 60.64 102 GLY A C 1
ATOM 683 O O . GLY A 1 112 ? 10.085 24.054 -11.437 1.00 60.22 102 GLY A O 1
ATOM 684 N N . ALA A 1 113 ? 9.149 22.819 -13.078 1.00 61.29 103 ALA A N 1
ATOM 685 C CA . ALA A 1 113 ? 7.777 23.083 -12.664 1.00 61.53 103 ALA A CA 1
ATOM 686 C C . ALA A 1 113 ? 7.358 22.056 -11.619 1.00 60.97 103 ALA A C 1
ATOM 687 O O . ALA A 1 113 ? 7.107 20.895 -11.943 1.00 62.49 103 ALA A O 1
ATOM 689 N N . THR A 1 114 ? 7.287 22.490 -10.365 1.00 59.38 104 THR A N 1
ATOM 690 C CA . THR A 1 114 ? 7.033 21.585 -9.246 1.00 58.40 104 THR A CA 1
ATOM 691 C C . THR A 1 114 ? 5.571 21.161 -9.125 1.00 58.31 104 THR A C 1
ATOM 692 O O . THR A 1 114 ? 4.664 21.991 -9.214 1.00 59.26 104 THR A O 1
ATOM 696 N N . THR A 1 115 ? 5.358 19.863 -8.914 1.00 57.84 105 THR A N 1
ATOM 697 C CA . THR A 1 115 ? 4.024 19.305 -8.687 1.00 56.72 105 THR A CA 1
ATOM 698 C C . THR A 1 115 ? 3.588 19.578 -7.252 1.00 56.02 105 THR A C 1
ATOM 699 O O . THR A 1 115 ? 4.329 20.193 -6.483 1.00 55.69 105 THR A O 1
ATOM 703 N N . VAL A 1 116 ? 2.391 19.114 -6.898 1.00 55.85 106 VAL A N 1
ATOM 704 C CA . VAL A 1 116 ? 1.865 19.247 -5.536 1.00 54.92 106 VAL A CA 1
ATOM 705 C C . VAL A 1 116 ? 2.876 18.738 -4.502 1.00 54.73 106 VAL A C 1
ATOM 706 O O . VAL A 1 116 ? 3.240 19.465 -3.572 1.00 54.81 106 VAL A O 1
ATOM 710 N N . ALA A 1 117 ? 3.334 17.499 -4.686 1.00 53.98 107 ALA A N 1
ATOM 711 C CA . ALA A 1 117 ? 4.296 16.872 -3.781 1.00 52.73 107 ALA A CA 1
ATOM 712 C C . ALA A 1 117 ? 5.599 17.665 -3.677 1.00 52.50 107 ALA A C 1
ATOM 713 O O . ALA A 1 117 ? 6.092 17.907 -2.575 1.00 52.51 107 ALA A O 1
ATOM 715 N N . GLY A 1 118 ? 6.137 18.076 -4.823 1.00 51.78 108 GLY A N 1
ATOM 716 C CA . GLY A 1 118 ? 7.373 18.856 -4.869 1.00 51.43 108 GLY A CA 1
ATOM 717 C C . GLY A 1 118 ? 7.279 20.228 -4.221 1.00 51.15 108 GLY A C 1
ATOM 718 O O . GLY A 1 118 ? 8.206 20.659 -3.530 1.00 50.75 108 GLY A O 1
ATOM 719 N N . THR A 1 119 ? 6.155 20.909 -4.436 1.00 50.28 109 THR A N 1
ATOM 720 C CA . THR A 1 119 ? 5.972 22.279 -3.964 1.00 50.06 109 THR A CA 1
ATOM 721 C C . THR A 1 119 ? 5.948 22.373 -2.440 1.00 49.92 109 THR A C 1
ATOM 722 O O . THR A 1 119 ? 6.688 23.170 -1.856 1.00 49.78 109 THR A O 1
ATOM 726 N N . ILE A 1 120 ? 5.115 21.549 -1.803 1.00 50.02 110 ILE A N 1
ATOM 727 C CA . ILE A 1 120 ? 4.935 21.607 -0.344 1.00 49.66 110 ILE A CA 1
ATOM 728 C C . ILE A 1 120 ? 6.227 21.362 0.443 1.00 49.74 110 ILE A C 1
ATOM 729 O O . ILE A 1 120 ? 6.406 21.920 1.525 1.00 50.28 110 ILE A O 1
ATOM 734 N N . VAL A 1 121 ? 7.117 20.541 -0.114 1.00 49.71 111 VAL A N 1
ATOM 735 C CA . VAL A 1 121 ? 8.452 20.319 0.444 1.00 50.35 111 VAL A CA 1
ATOM 736 C C . VAL A 1 121 ? 9.240 21.630 0.489 1.00 50.50 111 VAL A C 1
ATOM 737 O O . VAL A 1 121 ? 9.831 21.974 1.515 1.00 50.27 111 VAL A O 1
ATOM 741 N N . ILE A 1 122 ? 9.235 22.353 -0.629 1.00 51.42 112 ILE A N 1
ATOM 742 C CA . ILE A 1 122 ? 9.923 23.641 -0.738 1.00 52.22 112 ILE A CA 1
ATOM 743 C C . ILE A 1 122 ? 9.224 24.694 0.119 1.00 52.49 112 ILE A C 1
ATOM 744 O O . ILE A 1 122 ? 9.881 25.474 0.815 1.00 52.38 112 ILE A O 1
ATOM 749 N N . ALA A 1 123 ? 7.892 24.698 0.069 1.00 52.46 113 ALA A N 1
ATOM 750 C CA . ALA A 1 123 ? 7.080 25.604 0.877 1.00 53.32 113 ALA A CA 1
ATOM 751 C C . ALA A 1 123 ? 7.415 25.492 2.369 1.00 53.15 113 ALA A C 1
ATOM 752 O O . ALA A 1 123 ? 7.623 26.502 3.040 1.00 52.83 113 ALA A O 1
ATOM 754 N N . GLU A 1 124 ? 7.482 24.261 2.873 1.00 53.09 114 GLU A N 1
ATOM 755 C CA . GLU A 1 124 ? 7.834 24.019 4.267 1.00 53.70 114 GLU A CA 1
ATOM 756 C C . GLU A 1 124 ? 9.217 24.575 4.570 1.00 54.25 114 GLU A C 1
ATOM 757 O O . GLU A 1 124 ? 9.395 25.308 5.545 1.00 55.65 114 GLU A O 1
ATOM 763 N N . ARG A 1 125 ? 10.184 24.235 3.720 1.00 54.27 115 ARG A N 1
ATOM 764 C CA . ARG A 1 125 ? 11.571 24.668 3.889 1.00 54.33 115 ARG A CA 1
ATOM 765 C C . ARG A 1 125 ? 11.683 26.186 4.021 1.00 54.92 115 ARG A C 1
ATOM 766 O O . ARG A 1 125 ? 12.506 26.690 4.785 1.00 56.24 115 ARG A O 1
ATOM 774 N N . ALA A 1 126 ? 10.844 26.899 3.276 1.00 54.75 116 ALA A N 1
ATOM 775 C CA . ALA A 1 126 ? 10.852 28.357 3.259 1.00 54.13 116 ALA A CA 1
ATOM 776 C C . ALA A 1 126 ? 10.156 28.959 4.479 1.00 54.04 116 ALA A C 1
ATOM 777 O O . ALA A 1 126 ? 10.302 30.151 4.755 1.00 54.10 116 ALA A O 1
ATOM 779 N N . GLY A 1 127 ? 9.403 28.132 5.202 1.00 53.72 117 GLY A N 1
ATOM 780 C CA . GLY A 1 127 ? 8.656 28.580 6.374 1.00 53.65 117 GLY A CA 1
ATOM 781 C C . GLY A 1 127 ? 7.171 28.769 6.115 1.00 53.80 117 GLY A C 1
ATOM 782 O O . GLY A 1 127 ? 6.425 29.164 7.011 1.00 54.41 117 GLY A O 1
ATOM 783 N N . ILE A 1 128 ? 6.744 28.488 4.887 1.00 53.93 118 ILE A N 1
ATOM 784 C CA . ILE A 1 128 ? 5.339 28.595 4.501 1.00 54.49 118 ILE A CA 1
ATOM 785 C C . ILE A 1 128 ? 4.570 27.399 5.061 1.00 55.54 118 ILE A C 1
ATOM 786 O O . ILE A 1 128 ? 5.104 26.293 5.129 1.00 56.40 118 ILE A O 1
ATOM 791 N N . GLN A 1 129 ? 3.329 27.638 5.482 1.00 56.93 119 GLN A N 1
ATOM 792 C CA . GLN A 1 129 ? 2.531 26.630 6.183 1.00 57.33 119 GLN A CA 1
ATOM 793 C C . GLN A 1 129 ? 1.223 26.287 5.473 1.00 58.36 119 GLN A C 1
ATOM 794 O O . GLN A 1 129 ? 0.526 25.353 5.873 1.00 60.29 119 GLN A O 1
ATOM 800 N N . VAL A 1 130 ? 0.880 27.050 4.439 1.00 58.81 120 VAL A N 1
ATOM 801 C CA . VAL A 1 130 ? -0.367 26.833 3.700 1.00 58.83 120 VAL A CA 1
ATOM 802 C C . VAL A 1 130 ? -0.105 26.838 2.196 1.00 58.10 120 VAL A C 1
ATOM 803 O O . VAL A 1 130 ? 0.573 27.727 1.678 1.00 57.90 120 VAL A O 1
ATOM 807 N N . PHE A 1 131 ? -0.646 25.830 1.516 1.00 57.46 121 PHE A N 1
ATOM 808 C CA . PHE A 1 131 ? -0.507 25.671 0.071 1.00 57.37 121 PHE A CA 1
ATOM 809 C C . PHE A 1 131 ? -1.870 25.354 -0.522 1.00 58.22 121 PHE A C 1
ATOM 810 O O . PHE A 1 131 ? -2.671 24.655 0.101 1.00 58.59 121 PHE A O 1
ATOM 818 N N . THR A 1 132 ? -2.128 25.863 -1.724 1.00 59.50 122 THR A N 1
ATOM 819 C CA . THR A 1 132 ? -3.410 25.625 -2.387 1.00 61.47 122 THR A CA 1
ATOM 820 C C . THR A 1 132 ? -3.299 25.151 -3.839 1.00 63.41 122 THR A C 1
ATOM 821 O O . THR A 1 132 ? -2.341 25.476 -4.547 1.00 65.74 122 THR A O 1
ATOM 825 N N . THR A 1 133 ? -4.296 24.372 -4.254 1.00 63.99 123 THR A N 1
ATOM 826 C CA . THR A 1 133 ? -4.452 23.913 -5.632 1.00 64.53 123 THR A CA 1
ATOM 827 C C . THR A 1 133 ? -5.904 23.494 -5.851 1.00 65.78 123 THR A C 1
ATOM 828 O O . THR A 1 133 ? -6.634 23.255 -4.889 1.00 66.43 123 THR A O 1
ATOM 832 N N . ALA A 1 134 ? -6.318 23.416 -7.113 1.00 66.40 124 ALA A N 1
ATOM 833 C CA . ALA A 1 134 ? -7.675 22.997 -7.454 1.00 66.04 124 ALA A CA 1
ATOM 834 C C . ALA A 1 134 ? -7.897 21.541 -7.064 1.00 65.56 124 ALA A C 1
ATOM 835 O O . ALA A 1 134 ? -8.890 21.209 -6.415 1.00 65.11 124 ALA A O 1
ATOM 837 N N . GLY A 1 135 ? -6.957 20.684 -7.452 1.00 65.70 125 GLY A N 1
ATOM 838 C CA . GLY A 1 135 ? -7.031 19.261 -7.145 1.00 65.56 125 GLY A CA 1
ATOM 839 C C . GLY A 1 135 ? -5.676 18.657 -6.844 1.00 64.95 125 GLY A C 1
ATOM 840 O O . GLY A 1 135 ? -4.670 19.018 -7.464 1.00 65.73 125 GLY A O 1
ATOM 841 N N . ILE A 1 136 ? -5.655 17.741 -5.880 1.00 62.92 126 ILE A N 1
ATOM 842 C CA . ILE A 1 136 ? -4.442 17.009 -5.526 1.00 61.80 126 ILE A CA 1
ATOM 843 C C . ILE A 1 136 ? -4.418 15.650 -6.222 1.00 62.82 126 ILE A C 1
ATOM 844 O O . ILE A 1 136 ? -5.434 15.200 -6.757 1.00 65.31 126 ILE A O 1
ATOM 849 N N . GLY A 1 137 ? -3.258 15.001 -6.213 1.00 61.78 127 GLY A N 1
ATOM 850 C CA . GLY A 1 137 ? -3.145 13.635 -6.708 1.00 60.92 127 GLY A CA 1
ATOM 851 C C . GLY A 1 137 ? -3.732 12.652 -5.715 1.00 59.93 127 GLY A C 1
ATOM 852 O O . GLY A 1 137 ? -4.068 13.019 -4.590 1.00 60.16 127 GLY A O 1
ATOM 853 N N . GLY A 1 138 ? -3.861 11.399 -6.131 1.00 59.90 128 GLY A N 1
ATOM 854 C CA . GLY A 1 138 ? -4.391 10.364 -5.257 1.00 60.29 128 GLY A CA 1
ATOM 855 C C . GLY A 1 138 ? -4.235 8.982 -5.849 1.00 62.44 128 GLY A C 1
ATOM 856 O O . GLY A 1 138 ? -3.310 8.729 -6.628 1.00 62.92 128 GLY A O 1
ATOM 857 N N . VAL A 1 139 ? -5.142 8.087 -5.465 1.00 63.51 129 VAL A N 1
ATOM 858 C CA . VAL A 1 139 ? -5.165 6.726 -5.990 1.00 63.30 129 VAL A CA 1
ATOM 859 C C . VAL A 1 139 ? -5.835 6.744 -7.359 1.00 64.45 129 VAL A C 1
ATOM 860 O O . VAL A 1 139 ? -7.000 7.131 -7.481 1.00 65.28 129 VAL A O 1
ATOM 864 N N . HIS A 1 140 ? -5.087 6.344 -8.384 1.00 64.93 130 HIS A N 1
ATOM 865 C CA . HIS A 1 140 ? -5.627 6.232 -9.735 1.00 66.31 130 HIS A CA 1
ATOM 866 C C . HIS A 1 140 ? -6.661 5.146 -9.791 1.00 67.47 130 HIS A C 1
ATOM 867 O O . HIS A 1 140 ? -6.609 4.190 -9.013 1.00 67.17 130 HIS A O 1
ATOM 874 N N . ARG A 1 141 ? -7.620 5.290 -10.703 1.00 68.57 131 ARG A N 1
ATOM 875 C CA . ARG A 1 141 ? -8.646 4.274 -10.914 1.00 69.35 131 ARG A CA 1
ATOM 876 C C . ARG A 1 141 ? -7.995 2.966 -11.353 1.00 70.56 131 ARG A C 1
ATOM 877 O O . ARG A 1 141 ? -7.129 2.963 -12.232 1.00 70.83 131 ARG A O 1
ATOM 885 N N . ARG A 1 142 ? -8.411 1.867 -10.720 1.00 71.38 132 ARG A N 1
ATOM 886 C CA . ARG A 1 142 ? -7.774 0.544 -10.852 1.00 70.56 132 ARG A CA 1
ATOM 887 C C . ARG A 1 142 ? -6.419 0.472 -10.139 1.00 69.69 132 ARG A C 1
ATOM 888 O O . ARG A 1 142 ? -5.630 -0.443 -10.384 1.00 70.38 132 ARG A O 1
ATOM 896 N N . GLY A 1 143 ? -6.167 1.431 -9.250 1.00 68.67 133 GLY A N 1
ATOM 897 C CA . GLY A 1 143 ? -4.939 1.474 -8.458 1.00 67.20 133 GLY A CA 1
ATOM 898 C C . GLY A 1 143 ? -4.754 0.267 -7.557 1.00 68.07 133 GLY A C 1
ATOM 899 O O . GLY A 1 143 ? -3.628 -0.154 -7.310 1.00 68.76 133 GLY A O 1
ATOM 900 N N . GLU A 1 144 ? -5.861 -0.294 -7.072 1.00 68.97 134 GLU A N 1
ATOM 901 C CA . GLU A 1 144 ? -5.830 -1.502 -6.241 1.00 70.12 134 GLU A CA 1
ATOM 902 C C . GLU A 1 144 ? -5.144 -2.666 -6.963 1.00 70.93 134 GLU A C 1
ATOM 903 O O . GLU A 1 144 ? -4.668 -3.616 -6.327 1.00 71.14 134 GLU A O 1
ATOM 909 N N . ASP A 1 145 ? -5.099 -2.565 -8.292 1.00 70.24 135 ASP A N 1
ATOM 910 C CA . ASP A 1 145 ? -4.452 -3.549 -9.152 1.00 69.82 135 ASP A CA 1
ATOM 911 C C . ASP A 1 145 ? -3.175 -2.993 -9.781 1.00 68.48 135 ASP A C 1
ATOM 912 O O . ASP A 1 145 ? -2.145 -3.669 -9.803 1.00 68.89 135 ASP A O 1
ATOM 917 N N . THR A 1 146 ? -3.252 -1.764 -10.288 1.00 66.66 136 THR A N 1
ATOM 918 C CA . THR A 1 146 ? -2.140 -1.145 -11.018 1.00 65.89 136 THR A CA 1
ATOM 919 C C . THR A 1 146 ? -1.078 -0.530 -10.101 1.00 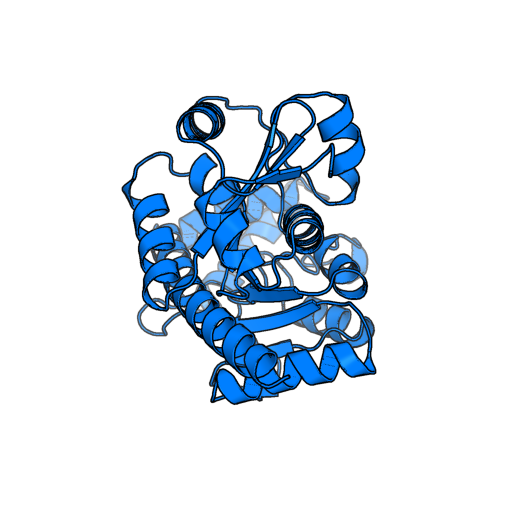64.63 136 THR A C 1
ATOM 920 O O . THR A 1 146 ? 0.068 -0.335 -10.517 1.00 64.31 136 THR A O 1
ATOM 924 N N . LEU A 1 147 ? -1.472 -0.233 -8.861 1.00 63.75 137 LEU A N 1
ATOM 925 C CA . LEU A 1 147 ? -0.618 0.430 -7.853 1.00 63.17 137 LEU A CA 1
ATOM 926 C C . LEU A 1 147 ? -0.102 1.816 -8.257 1.00 64.11 137 LEU A C 1
ATOM 927 O O . LEU A 1 147 ? 0.893 2.307 -7.709 1.00 63.93 137 LEU A O 1
ATOM 932 N N . ASP A 1 148 ? -0.804 2.444 -9.201 1.00 65.15 138 ASP A N 1
ATOM 933 C CA . ASP A 1 148 ? -0.514 3.805 -9.645 1.00 65.26 138 ASP A CA 1
ATOM 934 C C . ASP A 1 148 ? -1.066 4.804 -8.625 1.00 64.28 138 ASP A C 1
ATOM 935 O O . ASP A 1 148 ? -2.257 5.124 -8.632 1.00 64.14 138 ASP A O 1
ATOM 940 N N . ILE A 1 149 ? -0.197 5.274 -7.733 1.00 63.39 139 ILE A N 1
ATOM 941 C CA . ILE A 1 149 ? -0.598 6.194 -6.664 1.00 62.68 139 ILE A CA 1
ATOM 942 C C . ILE A 1 149 ? 0.329 7.407 -6.622 1.00 61.38 139 ILE A C 1
ATOM 943 O O . ILE A 1 149 ? 1.555 7.266 -6.640 1.00 61.14 139 ILE A O 1
ATOM 948 N N . SER A 1 150 ? -0.269 8.594 -6.564 1.00 60.06 140 SER A N 1
ATOM 949 C CA . SER A 1 150 ? 0.477 9.849 -6.519 1.00 58.93 140 SER A CA 1
ATOM 950 C C . SER A 1 150 ? 1.365 9.910 -5.280 1.00 58.41 140 SER A C 1
ATOM 951 O O . SER A 1 150 ? 0.944 9.488 -4.198 1.00 59.28 140 SER A O 1
ATOM 954 N N . PRO A 1 151 ? 2.600 10.426 -5.434 1.00 57.49 141 PRO A N 1
ATOM 955 C CA . PRO A 1 151 ? 3.528 10.530 -4.306 1.00 56.70 141 PRO A CA 1
ATOM 956 C C . PRO A 1 151 ? 3.036 11.525 -3.260 1.00 56.43 141 PRO A C 1
ATOM 957 O O . PRO A 1 151 ? 3.535 11.533 -2.133 1.00 56.63 141 PRO A O 1
ATOM 961 N N . ASP A 1 152 ? 2.059 12.344 -3.651 1.00 56.30 142 ASP A N 1
ATOM 962 C CA . ASP A 1 152 ? 1.419 13.323 -2.776 1.00 55.33 142 ASP A CA 1
ATOM 963 C C . ASP A 1 152 ? 1.019 12.700 -1.448 1.00 54.11 142 ASP A C 1
ATOM 964 O O . ASP A 1 152 ? 1.347 13.225 -0.385 1.00 53.56 142 ASP A O 1
ATOM 969 N N . LEU A 1 153 ? 0.323 11.568 -1.527 1.00 53.73 143 LEU A N 1
ATOM 970 C CA . LEU A 1 153 ? -0.327 10.960 -0.366 1.00 53.73 143 LEU A CA 1
ATOM 971 C C . LEU A 1 153 ? 0.632 10.564 0.750 1.00 53.77 143 LEU A C 1
ATOM 972 O O . LEU A 1 153 ? 0.295 10.688 1.927 1.00 53.49 143 LEU A O 1
ATOM 977 N N . LEU A 1 154 ? 1.819 10.092 0.381 1.00 54.43 144 LEU A N 1
ATOM 978 C CA . LEU A 1 154 ? 2.824 9.706 1.368 1.00 54.58 144 LEU A CA 1
ATOM 979 C C . LEU A 1 154 ? 3.754 10.860 1.723 1.00 55.02 144 LEU A C 1
ATOM 980 O O . LEU A 1 154 ? 4.465 10.811 2.729 1.00 56.70 144 LEU A O 1
ATOM 985 N N . GLN A 1 155 ? 3.741 11.899 0.894 1.00 54.64 145 GLN A N 1
ATOM 986 C CA . GLN A 1 155 ? 4.459 13.132 1.191 1.00 54.29 145 GLN A CA 1
ATOM 987 C C . GLN A 1 155 ? 3.789 13.846 2.361 1.00 54.54 145 GLN A C 1
ATOM 988 O O . GLN A 1 155 ? 4.438 14.579 3.111 1.00 54.81 145 GLN A O 1
ATOM 994 N N . PHE A 1 156 ? 2.488 13.605 2.507 1.00 54.63 146 PHE A N 1
ATOM 995 C CA . PHE A 1 156 ? 1.669 14.234 3.539 1.00 54.48 146 PHE A CA 1
ATOM 996 C C . PHE A 1 156 ? 1.971 13.722 4.943 1.00 54.41 146 PHE A C 1
ATOM 997 O O . PHE A 1 156 ? 1.602 14.359 5.931 1.00 54.46 146 PHE A O 1
ATOM 1005 N N . ARG A 1 157 ? 2.626 12.567 5.024 1.00 54.03 147 ARG A N 1
ATOM 1006 C CA . ARG A 1 157 ? 3.083 12.02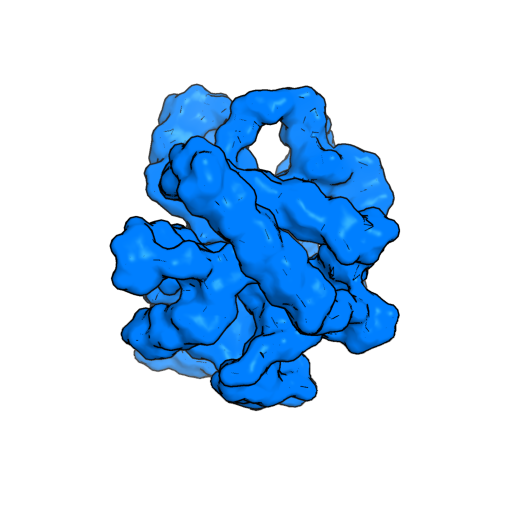4 6.296 1.00 54.80 147 ARG A CA 1
ATOM 1007 C C . ARG A 1 157 ? 4.308 12.782 6.798 1.00 56.10 147 ARG A C 1
ATOM 1008 O O . ARG A 1 157 ? 4.499 12.937 8.005 1.00 56.70 147 ARG A O 1
ATOM 1016 N N . LYS A 1 158 ? 5.125 13.261 5.862 1.00 57.64 148 LYS A N 1
ATOM 1017 C CA . LYS A 1 158 ? 6.384 13.933 6.185 1.00 59.14 148 LYS A CA 1
ATOM 1018 C C . LYS A 1 158 ? 6.228 15.441 6.405 1.00 59.34 148 LYS A C 1
ATOM 1019 O O . LYS A 1 158 ? 6.594 15.962 7.462 1.00 60.43 148 LYS A O 1
ATOM 1025 N N . THR A 1 159 ? 5.677 16.129 5.407 1.00 57.99 149 THR A N 1
ATOM 1026 C CA . THR A 1 159 ? 5.721 17.590 5.345 1.00 57.40 149 THR A CA 1
ATOM 1027 C C . THR A 1 159 ? 4.597 18.291 6.110 1.00 56.94 149 THR A C 1
ATOM 1028 O O . THR A 1 159 ? 3.418 18.062 5.844 1.00 57.75 149 THR A O 1
ATOM 1032 N N . LYS A 1 160 ? 4.988 19.154 7.048 1.00 56.02 150 LYS A N 1
ATOM 1033 C CA . LYS A 1 160 ? 4.053 19.966 7.824 1.00 56.19 150 LYS A CA 1
ATOM 1034 C C . LYS A 1 160 ? 3.434 21.069 6.972 1.00 56.65 150 LYS A C 1
ATOM 1035 O O . LYS A 1 160 ? 4.123 22.006 6.559 1.00 57.61 150 LYS A O 1
ATOM 1041 N N . MET A 1 161 ? 2.131 20.951 6.721 1.00 56.54 151 MET A N 1
ATOM 1042 C CA . MET A 1 161 ? 1.396 21.944 5.942 1.00 56.57 151 MET A CA 1
ATOM 1043 C C . MET A 1 161 ? -0.114 21.742 6.034 1.00 56.85 151 MET A C 1
ATOM 1044 O O . MET A 1 161 ? -0.580 20.671 6.415 1.00 57.21 151 MET A O 1
ATOM 1049 N N . THR A 1 162 ? -0.867 22.788 5.698 1.00 56.69 152 THR A N 1
ATOM 1050 C CA . THR A 1 162 ? -2.282 22.646 5.384 1.00 57.26 152 THR A CA 1
ATOM 1051 C C . THR A 1 162 ? -2.474 22.829 3.881 1.00 57.46 152 THR A C 1
ATOM 1052 O O . THR A 1 162 ? -2.208 23.906 3.336 1.00 58.23 152 THR A O 1
ATOM 1056 N N . VAL A 1 163 ? -2.921 21.765 3.218 1.00 56.63 153 VAL A N 1
ATOM 1057 C CA . VAL A 1 163 ? -3.181 21.799 1.781 1.00 56.28 153 VAL A CA 1
ATOM 1058 C C . VAL A 1 163 ? -4.666 22.039 1.523 1.00 57.27 153 VAL A C 1
ATOM 1059 O O . VAL A 1 163 ? -5.514 21.221 1.896 1.00 58.74 153 VAL A O 1
ATOM 1063 N N . VAL A 1 164 ? -4.969 23.171 0.894 1.00 57.39 154 VAL A N 1
ATOM 1064 C CA . VAL A 1 164 ? -6.346 23.537 0.574 1.00 58.04 154 VAL A CA 1
ATOM 1065 C C . VAL A 1 164 ? -6.637 23.232 -0.896 1.00 58.45 154 VAL A C 1
ATOM 1066 O O . VAL A 1 164 ? -6.030 23.813 -1.799 1.00 57.15 154 VAL A O 1
ATOM 1070 N N . SER A 1 165 ? -7.562 22.301 -1.118 1.00 59.18 155 SER A N 1
ATOM 1071 C CA . SER A 1 165 ? -7.934 21.869 -2.460 1.00 59.87 155 SER A CA 1
ATOM 1072 C C . SER A 1 165 ? -9.423 21.560 -2.536 1.00 61.31 155 SER A C 1
ATOM 1073 O O . SER A 1 165 ? -10.160 21.771 -1.570 1.00 63.20 155 SER A O 1
ATOM 1076 N N . GLY A 1 166 ? -9.859 21.071 -3.694 1.00 60.96 156 GLY A N 1
ATOM 1077 C CA . GLY A 1 166 ? -11.218 20.579 -3.863 1.00 61.18 156 GLY A CA 1
ATOM 1078 C C . GLY A 1 166 ? -11.222 19.065 -3.914 1.00 61.34 156 GLY A C 1
ATOM 1079 O O . GLY A 1 166 ? -12.025 18.463 -4.629 1.00 62.89 156 GLY A O 1
ATOM 1080 N N . GLY A 1 167 ? -10.316 18.454 -3.154 1.00 60.34 157 GLY A N 1
ATOM 1081 C CA . GLY A 1 167 ? -10.153 17.002 -3.145 1.00 60.50 157 GLY A CA 1
ATOM 1082 C C . GLY A 1 167 ? -9.210 16.523 -4.231 1.00 60.73 157 GLY A C 1
ATOM 1083 O O . GLY A 1 167 ? -8.305 17.253 -4.645 1.00 61.19 157 GLY A O 1
ATOM 1084 N N . ALA A 1 168 ? -9.422 15.292 -4.692 1.00 60.91 158 ALA A N 1
ATOM 1085 C CA . ALA A 1 168 ? -8.587 14.704 -5.737 1.00 61.67 158 ALA A CA 1
ATOM 1086 C C . ALA A 1 168 ? -9.105 15.060 -7.126 1.00 63.35 158 ALA A C 1
ATOM 1087 O O . ALA A 1 168 ? -10.308 15.241 -7.317 1.00 63.58 158 ALA A O 1
ATOM 1089 N N . LYS A 1 169 ? -8.189 15.163 -8.088 1.00 65.18 159 LYS A N 1
ATOM 1090 C CA . LYS A 1 169 ? -8.550 15.375 -9.491 1.00 67.36 159 LYS A CA 1
ATOM 1091 C C . LYS A 1 169 ? -9.549 14.305 -9.945 1.00 68.84 159 LYS A C 1
ATOM 1092 O O . LYS A 1 169 ? -9.453 13.142 -9.538 1.00 68.91 159 LYS A O 1
ATOM 1098 N N . SER A 1 170 ? -10.502 14.707 -10.785 1.00 69.64 160 SER A N 1
ATOM 1099 C CA . SER A 1 170 ? -11.645 13.860 -11.147 1.00 69.35 160 SER A CA 1
ATOM 1100 C C . SER A 1 170 ? -11.300 12.528 -11.824 1.00 69.62 160 SER A C 1
ATOM 1101 O O . SER A 1 170 ? -12.071 11.572 -11.732 1.00 69.56 160 SER A O 1
ATOM 1104 N N . ILE A 1 171 ? -10.147 12.467 -12.489 1.00 70.01 161 ILE A N 1
ATOM 1105 C CA . ILE A 1 171 ? -9.702 11.238 -13.169 1.00 70.95 161 ILE A CA 1
ATOM 1106 C C . ILE A 1 171 ? -9.241 10.144 -12.196 1.00 69.88 161 ILE A C 1
ATOM 1107 O O . ILE A 1 171 ? -8.892 9.033 -12.612 1.00 70.04 161 ILE A O 1
ATOM 1112 N N . LEU A 1 172 ? -9.248 10.462 -10.906 1.00 67.91 162 LEU A N 1
ATOM 1113 C CA . LEU A 1 172 ? -8.756 9.551 -9.881 1.00 66.66 162 LEU A CA 1
ATOM 1114 C C . LEU A 1 172 ? -9.899 8.841 -9.158 1.00 66.75 162 LEU A C 1
ATOM 1115 O O . LEU A 1 172 ? -11.070 9.188 -9.333 1.00 67.55 162 LEU A O 1
ATOM 1120 N N . ASP A 1 173 ? -9.547 7.835 -8.362 1.00 66.04 163 ASP A N 1
ATOM 1121 C CA . ASP A 1 173 ? -10.511 7.091 -7.565 1.00 65.39 163 ASP A CA 1
ATOM 1122 C C . ASP A 1 173 ? -10.639 7.754 -6.195 1.00 64.91 163 ASP A C 1
ATOM 1123 O O . ASP A 1 173 ? -9.765 7.603 -5.340 1.00 64.61 163 ASP A O 1
ATOM 1128 N N . HIS A 1 174 ? -11.736 8.481 -5.997 1.00 65.51 164 HIS A N 1
ATOM 1129 C CA . HIS A 1 174 ? -11.939 9.287 -4.790 1.00 64.66 164 HIS A CA 1
ATOM 1130 C C . HIS A 1 174 ? -12.054 8.493 -3.525 1.00 64.68 164 HIS A C 1
ATOM 1131 O O . HIS A 1 174 ? -11.451 8.854 -2.516 1.00 65.19 164 HIS A O 1
ATOM 1138 N N . ARG A 1 175 ? -12.822 7.405 -3.562 1.00 66.12 165 ARG A N 1
ATOM 1139 C CA . ARG A 1 175 ? -12.996 6.554 -2.384 1.00 67.88 165 ARG A CA 1
ATOM 1140 C C . ARG A 1 175 ? -11.684 5.884 -1.968 1.00 66.39 165 ARG A C 1
ATOM 1141 O O . ARG A 1 175 ? -11.302 5.946 -0.797 1.00 67.31 165 ARG A O 1
ATOM 1149 N N . LEU A 1 176 ? -10.997 5.260 -2.924 1.00 63.81 166 LEU A N 1
ATOM 1150 C CA . LEU A 1 176 ? -9.729 4.586 -2.644 1.00 61.41 166 LEU A CA 1
ATOM 1151 C C . LEU A 1 176 ? -8.681 5.552 -2.099 1.00 60.89 166 LEU A C 1
ATOM 1152 O O . LEU A 1 176 ? -7.886 5.185 -1.230 1.00 61.56 166 LEU A O 1
ATOM 1157 N N . THR A 1 177 ? -8.690 6.780 -2.613 1.00 59.19 167 THR A N 1
ATOM 1158 C CA . THR A 1 177 ? -7.797 7.831 -2.140 1.00 58.31 167 THR A CA 1
ATOM 1159 C C . THR A 1 177 ? -8.082 8.149 -0.671 1.00 58.30 167 THR A C 1
ATOM 1160 O O . THR A 1 177 ? -7.158 8.223 0.146 1.00 57.80 167 THR A O 1
ATOM 1164 N N . ALA A 1 178 ? -9.364 8.309 -0.344 1.00 58.22 168 ALA A N 1
ATOM 1165 C CA . ALA A 1 178 ? -9.803 8.560 1.030 1.00 57.81 168 ALA A CA 1
ATOM 1166 C C . ALA A 1 178 ? -9.375 7.434 1.970 1.00 57.51 168 ALA A C 1
ATOM 1167 O O . ALA A 1 178 ? -8.964 7.685 3.103 1.00 57.02 168 ALA A O 1
ATOM 1169 N N . GLU A 1 179 ? -9.467 6.200 1.482 1.00 58.13 169 GLU A N 1
ATOM 1170 C CA . GLU A 1 179 ? -9.037 5.027 2.233 1.00 58.66 169 GLU A CA 1
ATOM 1171 C C . GLU A 1 179 ? -7.530 5.027 2.475 1.00 58.96 169 GLU A C 1
ATOM 1172 O O . GLU A 1 179 ? -7.076 4.706 3.578 1.00 59.73 169 GLU A O 1
ATOM 1178 N N . TYR A 1 180 ? -6.769 5.394 1.444 1.00 58.01 170 TYR A N 1
ATOM 1179 C CA . TYR A 1 180 ? -5.310 5.436 1.521 1.00 57.00 170 TYR A CA 1
ATOM 1180 C C . TYR A 1 180 ? -4.837 6.493 2.519 1.00 56.03 170 TYR A C 1
ATOM 1181 O O . TYR A 1 180 ? -3.902 6.256 3.286 1.00 56.06 170 TYR A O 1
ATOM 1190 N N . LEU A 1 181 ? -5.493 7.651 2.504 1.00 54.84 171 LEU A N 1
ATOM 1191 C CA . LEU A 1 181 ? -5.165 8.746 3.414 1.00 54.60 171 LEU A CA 1
ATOM 1192 C C . LEU A 1 181 ? -5.547 8.439 4.859 1.00 55.27 171 LEU A C 1
ATOM 1193 O O . LEU A 1 181 ? -4.930 8.958 5.791 1.00 55.23 171 LEU A O 1
ATOM 1198 N N . GLU A 1 182 ? -6.571 7.606 5.037 1.00 55.70 172 GLU A N 1
ATOM 1199 C CA . GLU A 1 182 ? -6.989 7.179 6.368 1.00 55.71 172 GLU A CA 1
ATOM 1200 C C . GLU A 1 182 ? -5.955 6.224 6.949 1.00 54.84 172 GLU A C 1
ATOM 1201 O O . GLU A 1 182 ? -5.615 6.311 8.131 1.00 54.00 172 GLU A O 1
ATOM 1207 N N . THR A 1 183 ? -5.465 5.319 6.103 1.00 54.42 173 THR A N 1
ATOM 1208 C CA . THR A 1 183 ? -4.402 4.384 6.462 1.00 54.19 173 THR A CA 1
ATOM 1209 C C . THR A 1 183 ? -3.130 5.149 6.836 1.00 53.92 173 THR A C 1
ATOM 1210 O O . THR A 1 183 ? -2.452 4.804 7.810 1.00 54.74 173 THR A O 1
ATOM 1214 N N . ALA A 1 184 ? -2.835 6.196 6.066 1.00 52.75 174 ALA A N 1
ATOM 1215 C CA . ALA A 1 184 ? -1.638 7.018 6.252 1.00 51.62 174 ALA A CA 1
ATOM 1216 C C . ALA A 1 184 ? -1.774 8.060 7.368 1.00 51.51 174 ALA A C 1
ATOM 1217 O O . ALA A 1 184 ? -0.817 8.775 7.680 1.00 51.09 174 ALA A O 1
ATOM 1219 N N . GLY A 1 185 ? -2.963 8.146 7.959 1.00 52.28 175 GLY A N 1
ATOM 1220 C CA . GLY A 1 185 ? -3.203 9.016 9.110 1.00 53.16 175 GLY A CA 1
ATOM 1221 C C . GLY A 1 185 ? -3.169 10.503 8.813 1.00 52.86 175 GLY A C 1
ATOM 1222 O O . GLY A 1 185 ? -2.745 11.300 9.652 1.00 53.21 175 GLY A O 1
ATOM 1223 N N . VAL A 1 186 ? -3.619 10.875 7.618 1.00 53.06 176 VAL A N 1
ATOM 1224 C CA . VAL A 1 186 ? -3.695 12.278 7.222 1.00 53.76 176 VAL A CA 1
ATOM 1225 C C . VAL A 1 186 ? -5.098 12.811 7.503 1.00 54.59 176 VAL A C 1
ATOM 1226 O O . VAL A 1 186 ? -6.073 12.307 6.939 1.00 55.51 176 VAL A O 1
ATOM 1230 N N . PRO A 1 187 ? -5.206 13.827 8.380 1.00 54.76 177 PRO A N 1
ATOM 1231 C CA . PRO A 1 187 ? -6.506 14.425 8.680 1.00 55.21 177 PRO A CA 1
ATOM 1232 C C . PRO A 1 187 ? -7.145 15.031 7.436 1.00 55.15 177 PRO A C 1
ATOM 1233 O O . PRO A 1 187 ? -6.487 15.754 6.683 1.00 54.39 177 PRO A O 1
ATOM 1237 N N . VAL A 1 188 ? -8.415 14.708 7.217 1.00 56.09 178 VAL A N 1
ATOM 1238 C CA . VAL A 1 188 ? -9.180 15.278 6.115 1.00 56.30 178 VAL A CA 1
ATOM 1239 C C . VAL A 1 188 ? -10.369 16.046 6.683 1.00 58.03 178 VAL A C 1
ATOM 1240 O O . VAL A 1 188 ? -11.252 15.466 7.322 1.00 58.08 178 VAL A O 1
ATOM 1244 N N . TYR A 1 189 ? -10.367 17.358 6.463 1.00 59.73 179 TYR A N 1
ATOM 1245 C CA . TYR A 1 189 ? -11.444 18.219 6.930 1.00 60.84 179 TYR A CA 1
ATOM 1246 C C . TYR A 1 189 ? -12.242 18.761 5.756 1.00 61.57 179 TYR A C 1
ATOM 1247 O O . TYR A 1 189 ? -11.673 19.207 4.755 1.00 60.31 179 TYR A O 1
ATOM 1256 N N . GLY A 1 190 ? -13.564 18.708 5.888 1.00 63.45 180 GLY A N 1
ATOM 1257 C CA . GLY A 1 190 ? -14.467 19.311 4.918 1.00 65.53 180 GLY A CA 1
ATOM 1258 C C . GLY A 1 190 ? -14.948 20.655 5.423 1.00 66.80 180 GLY A C 1
ATOM 1259 O O . GLY A 1 190 ? -15.481 20.752 6.534 1.00 65.95 180 GLY A O 1
ATOM 1260 N N . TYR A 1 191 ? -14.748 21.692 4.611 1.00 68.08 181 TYR A N 1
ATOM 1261 C CA . TYR A 1 191 ? -15.167 23.045 4.969 1.00 70.21 181 TYR A CA 1
ATOM 1262 C C . TYR A 1 191 ? -16.662 23.259 4.727 1.00 72.72 181 TYR A C 1
ATOM 1263 O O . TYR A 1 191 ? -17.120 23.309 3.579 1.00 71.92 181 TYR A O 1
ATOM 1272 N N . ARG A 1 192 ? -17.404 23.373 5.830 1.00 74.32 182 ARG A N 1
ATOM 1273 C CA . ARG A 1 192 ? -18.865 23.530 5.828 1.00 75.38 182 ARG A CA 1
ATOM 1274 C C . ARG A 1 192 ? -19.592 22.386 5.114 1.00 75.64 182 ARG A C 1
ATOM 1275 O O . ARG A 1 192 ? -20.772 22.493 4.779 1.00 76.99 182 ARG A O 1
ATOM 1283 N N . THR A 1 193 ? -18.872 21.289 4.903 1.00 75.70 183 THR A N 1
ATOM 1284 C CA . THR A 1 193 ? -19.416 20.097 4.265 1.00 77.59 183 THR A CA 1
ATOM 1285 C C . THR A 1 193 ? -18.974 18.842 5.015 1.00 77.82 183 THR A C 1
ATOM 1286 O O . THR A 1 193 ? -17.937 18.841 5.684 1.00 78.04 183 THR A O 1
ATOM 1290 N N . ASP A 1 194 ? -19.769 17.783 4.904 1.00 78.70 184 ASP A N 1
ATOM 1291 C CA . ASP A 1 194 ? -19.459 16.507 5.548 1.00 79.53 184 ASP A CA 1
ATOM 1292 C C . ASP A 1 194 ? -19.162 15.398 4.536 1.00 78.74 184 ASP A C 1
ATOM 1293 O O . ASP A 1 194 ? -18.938 14.247 4.915 1.00 79.39 184 ASP A O 1
ATOM 1298 N N . LYS A 1 195 ? -19.157 15.757 3.254 1.00 77.54 185 LYS A N 1
ATOM 1299 C CA . LYS A 1 195 ? -18.772 14.836 2.185 1.00 75.91 185 LYS A CA 1
ATOM 1300 C C . LYS A 1 195 ? -17.485 15.306 1.513 1.00 73.55 185 LYS A C 1
ATOM 1301 O O . LYS A 1 195 ? -17.197 16.506 1.467 1.00 73.95 185 LYS A O 1
ATOM 1307 N N . LEU A 1 196 ? -16.714 14.353 0.997 1.00 71.18 186 LEU A N 1
ATOM 1308 C CA . LEU A 1 196 ? -15.464 14.653 0.305 1.00 68.95 186 LEU A CA 1
ATOM 1309 C C . LEU A 1 196 ? -15.718 15.323 -1.046 1.00 69.23 186 LEU A C 1
ATOM 1310 O O . LEU A 1 196 ? -16.517 14.834 -1.850 1.00 70.15 186 LEU A O 1
ATOM 1315 N N . ALA A 1 197 ? -15.036 16.442 -1.281 1.00 67.39 187 ALA A N 1
ATOM 1316 C CA . ALA A 1 197 ? -15.138 17.172 -2.540 1.00 66.34 187 ALA A CA 1
ATOM 1317 C C . ALA A 1 197 ? -14.501 16.382 -3.679 1.00 66.03 187 ALA A C 1
ATOM 1318 O O . ALA A 1 197 ? -13.351 15.955 -3.577 1.00 66.83 187 ALA A O 1
ATOM 1320 N N . ALA A 1 198 ? -15.258 16.183 -4.755 1.00 66.60 188 ALA A N 1
ATOM 1321 C CA . ALA A 1 198 ? -14.798 15.380 -5.888 1.00 66.09 188 ALA A CA 1
ATOM 1322 C C . ALA A 1 198 ? -14.416 16.239 -7.094 1.00 66.81 188 ALA A C 1
ATOM 1323 O O . ALA A 1 198 ? -14.913 16.026 -8.205 1.00 67.14 188 ALA A O 1
ATOM 1325 N N . PHE A 1 199 ? -13.527 17.204 -6.853 1.00 66.98 189 PHE A N 1
ATOM 1326 C CA . PHE A 1 199 ? -13.001 18.113 -7.884 1.00 67.70 189 PHE A CA 1
ATOM 1327 C C . PHE A 1 199 ? -14.100 19.004 -8.479 1.00 69.53 189 PHE A C 1
ATOM 1328 O O . PHE A 1 199 ? -14.729 19.769 -7.743 1.00 70.20 189 PHE A O 1
ATOM 1336 N N . VAL A 1 200 ? -14.330 18.900 -9.791 1.00 71.24 190 VAL A N 1
ATOM 1337 C CA . VAL A 1 200 ? -15.391 19.661 -10.475 1.00 72.33 190 VAL A CA 1
ATOM 1338 C C . VAL A 1 200 ? -16.790 19.195 -10.066 1.00 72.92 190 VAL A C 1
ATOM 1339 O O . VAL A 1 200 ? -17.735 19.985 -10.060 1.00 73.88 190 VAL A O 1
ATOM 1343 N N . VAL A 1 201 ? -16.908 17.908 -9.741 1.00 72.45 191 VAL A N 1
ATOM 1344 C CA . VAL A 1 201 ? -18.101 17.363 -9.100 1.00 73.12 191 VAL A CA 1
ATOM 1345 C C . VAL A 1 201 ? -18.056 17.797 -7.637 1.00 73.25 191 VAL A C 1
ATOM 1346 O O . VAL A 1 201 ? -16.990 17.786 -7.018 1.00 71.77 191 VAL A O 1
ATOM 1350 N N . ARG A 1 202 ? -19.204 18.191 -7.091 1.00 74.80 192 ARG A N 1
ATOM 1351 C CA . ARG A 1 202 ? -19.250 18.716 -5.727 1.00 75.37 192 ARG A CA 1
ATOM 1352 C C . ARG A 1 202 ? -18.923 17.671 -4.657 1.00 75.53 192 ARG A C 1
ATOM 1353 O O . ARG A 1 202 ? -18.097 17.920 -3.778 1.00 75.61 192 ARG A O 1
ATOM 1361 N N . GLU A 1 203 ? -19.560 16.505 -4.746 1.00 76.44 193 GLU A N 1
ATOM 1362 C CA . GLU A 1 203 ? -19.460 15.497 -3.692 1.00 77.53 193 GLU A CA 1
ATOM 1363 C C . GLU A 1 203 ? -19.050 14.112 -4.181 1.00 78.61 193 GLU A C 1
ATOM 1364 O O . GLU A 1 203 ? -19.333 13.724 -5.318 1.00 80.54 193 GLU A O 1
ATOM 1370 N N . ALA A 1 204 ? -18.370 13.386 -3.298 1.00 78.06 194 ALA A N 1
ATOM 1371 C CA . ALA A 1 204 ? -18.179 11.946 -3.419 1.00 77.17 194 ALA A CA 1
ATOM 1372 C C . ALA A 1 204 ? -18.771 11.315 -2.162 1.00 77.76 194 ALA A C 1
ATOM 1373 O O . ALA A 1 204 ? -18.761 11.935 -1.093 1.00 77.36 194 ALA A O 1
ATOM 1375 N N . ASP A 1 205 ? -19.294 10.097 -2.288 1.00 78.34 195 ASP A N 1
ATOM 1376 C CA . ASP A 1 205 ? -19.964 9.426 -1.170 1.00 79.32 195 ASP A CA 1
ATOM 1377 C C . ASP A 1 205 ? -18.962 8.962 -0.103 1.00 78.90 195 ASP A C 1
ATOM 1378 O O . ASP A 1 205 ? -18.802 7.763 0.150 1.00 80.03 195 ASP A O 1
ATOM 1383 N N . VAL A 1 206 ? -18.292 9.937 0.512 1.00 76.25 196 VAL A N 1
ATOM 1384 C CA . VAL A 1 206 ? -17.235 9.698 1.489 1.00 73.58 196 VAL A CA 1
ATOM 1385 C C . VAL A 1 206 ? -17.365 10.722 2.619 1.00 73.76 196 VAL A C 1
ATOM 1386 O O . VAL A 1 206 ? -17.253 11.925 2.375 1.00 75.81 196 VAL A O 1
ATOM 1390 N N . PRO A 1 207 ? -17.601 10.252 3.858 1.00 72.97 197 PRO A N 1
ATOM 1391 C CA . PRO A 1 207 ? -17.755 11.185 4.976 1.00 72.56 197 PRO A CA 1
ATOM 1392 C C . PRO A 1 207 ? -16.432 11.806 5.416 1.00 71.64 197 PRO A C 1
ATOM 1393 O O . PRO A 1 207 ? -15.442 11.094 5.599 1.00 72.55 197 PRO A O 1
ATOM 1397 N N . VAL A 1 208 ? -16.421 13.129 5.560 1.00 70.23 198 VAL A N 1
ATOM 1398 C CA . VAL A 1 208 ? -15.261 13.850 6.093 1.00 68.20 198 VAL A CA 1
ATOM 1399 C C . VAL A 1 208 ? -15.656 14.641 7.337 1.00 67.83 198 VAL A C 1
ATOM 1400 O O . VAL A 1 208 ? -16.827 14.994 7.507 1.00 68.35 198 VAL A O 1
ATOM 1404 N N . THR A 1 209 ? -14.680 14.906 8.202 1.00 66.96 199 THR A N 1
ATOM 1405 C CA . THR A 1 209 ? -14.914 15.654 9.434 1.00 67.31 199 THR A CA 1
ATOM 1406 C C . THR A 1 209 ? -15.225 17.105 9.101 1.00 68.69 199 THR A C 1
ATOM 1407 O O . THR A 1 209 ? -14.436 17.781 8.439 1.00 69.58 199 THR A O 1
ATOM 1411 N N . ARG A 1 210 ? -16.383 17.569 9.562 1.00 70.25 200 ARG A N 1
ATOM 1412 C CA . ARG A 1 210 ? -16.876 18.902 9.234 1.00 70.98 200 ARG A CA 1
ATOM 1413 C C . ARG A 1 210 ? -16.155 19.995 10.012 1.00 71.60 200 ARG A C 1
ATOM 1414 O O . ARG A 1 210 ? -15.881 19.848 11.203 1.00 72.62 200 ARG A O 1
ATOM 1422 N N . MET A 1 211 ? -15.851 21.088 9.318 1.00 72.06 201 MET A N 1
ATOM 1423 C CA . MET A 1 211 ? -15.302 22.289 9.934 1.00 73.29 201 MET A CA 1
ATOM 1424 C C . MET A 1 211 ? -16.037 23.502 9.368 1.00 75.46 201 MET A C 1
ATOM 1425 O O . MET A 1 211 ? -15.851 23.859 8.203 1.00 76.93 201 MET A O 1
ATOM 1430 N N . ASP A 1 212 ? -16.885 24.120 10.186 1.00 76.89 202 ASP A N 1
ATOM 1431 C CA . ASP A 1 212 ? -17.700 25.253 9.740 1.00 77.84 202 ASP A CA 1
ATOM 1432 C C . ASP A 1 212 ? -16.980 26.590 9.884 1.00 78.54 202 ASP A C 1
ATOM 1433 O O . ASP A 1 212 ? -17.279 27.544 9.162 1.00 79.11 202 ASP A O 1
ATOM 1438 N N . ASP A 1 213 ? -16.035 26.648 10.817 1.00 79.12 203 ASP A N 1
ATOM 1439 C CA . ASP A 1 213 ? -15.277 27.862 11.089 1.00 79.33 203 ASP A CA 1
ATOM 1440 C C . ASP A 1 213 ? -13.787 27.635 10.838 1.00 77.75 203 ASP A C 1
ATOM 1441 O O . ASP A 1 213 ? -13.204 26.671 11.341 1.00 77.95 203 ASP A O 1
ATOM 1446 N N . LEU A 1 214 ? -13.179 28.532 10.064 1.00 75.31 204 LEU A N 1
ATOM 1447 C CA . LEU A 1 214 ? -11.759 28.430 9.721 1.00 72.80 204 LEU A CA 1
ATOM 1448 C C . LEU A 1 214 ? -10.829 28.665 10.908 1.00 72.08 204 LEU A C 1
ATOM 1449 O O . LEU A 1 214 ? -9.717 28.140 10.932 1.00 71.58 204 LEU A O 1
ATOM 1454 N N . HIS A 1 215 ? -11.278 29.459 11.878 1.00 72.17 205 HIS A N 1
ATOM 1455 C CA . HIS A 1 215 ? -10.521 29.662 13.111 0.50 71.85 205 HIS A CA 1
ATOM 1456 C C . HIS A 1 215 ? -10.445 28.383 13.893 1.00 72.63 205 HIS A C 1
ATOM 1457 O O . HIS A 1 215 ? -9.378 28.016 14.388 1.00 72.29 205 HIS A O 1
ATOM 1464 N N . 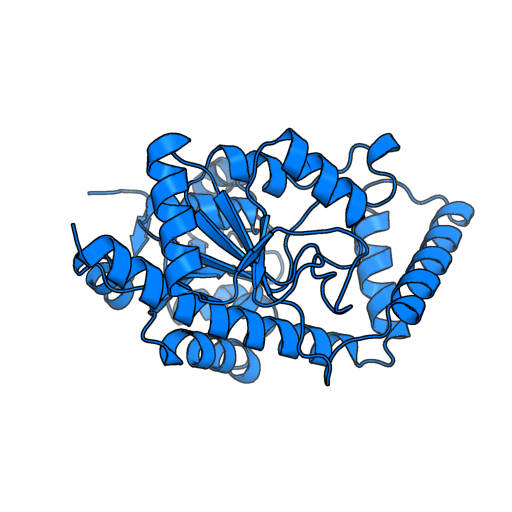THR A 1 216 ? -11.576 27.685 13.993 1.00 73.53 206 THR A N 1
ATOM 1465 C CA . THR A 1 216 ? -11.634 26.375 14.640 1.00 74.13 206 THR A CA 1
ATOM 1466 C C . THR A 1 216 ? -10.726 25.390 13.909 1.00 73.63 206 THR A C 1
ATOM 1467 O O . THR A 1 216 ? -9.925 24.694 14.536 1.00 73.85 206 THR A O 1
ATOM 1471 N N . ALA A 1 217 ? -10.849 25.361 12.583 1.00 74.33 207 ALA A N 1
ATOM 1472 C CA . ALA A 1 217 ? -10.069 24.468 11.724 1.00 73.09 207 ALA A CA 1
ATOM 1473 C C . ALA A 1 217 ? -8.560 24.692 11.850 1.00 72.61 207 ALA A C 1
ATOM 1474 O O . ALA A 1 217 ? -7.787 23.733 11.874 1.00 72.19 207 ALA A O 1
ATOM 1476 N N . ALA A 1 218 ? -8.155 25.958 11.938 1.00 72.81 208 ALA A N 1
ATOM 1477 C CA . ALA A 1 218 ? -6.749 26.322 12.119 1.00 71.57 208 ALA A CA 1
ATOM 1478 C C . ALA A 1 218 ? -6.226 25.909 13.492 1.00 71.40 208 ALA A C 1
ATOM 1479 O O . ALA A 1 218 ? -5.033 25.652 13.656 1.00 70.20 208 ALA A O 1
ATOM 1481 N N . ARG A 1 219 ? -7.126 25.851 14.470 1.00 73.11 209 ARG A N 1
ATOM 1482 C CA . ARG A 1 219 ? -6.784 25.396 15.816 1.00 73.87 209 ARG A CA 1
ATOM 1483 C C . ARG A 1 219 ? -6.702 23.871 15.892 1.00 71.53 209 ARG A C 1
ATOM 1484 O O . ARG A 1 219 ? -6.020 23.323 16.762 1.00 70.36 209 ARG A O 1
ATOM 1492 N N . ALA A 1 220 ? -7.395 23.195 14.977 1.00 69.27 210 ALA A N 1
ATOM 1493 C CA . ALA A 1 220 ? -7.331 21.739 14.873 1.00 68.28 210 ALA A CA 1
ATOM 1494 C C . ALA A 1 220 ? -6.001 21.282 14.268 1.00 67.92 210 ALA A C 1
ATOM 1495 O O . ALA A 1 220 ? -5.415 20.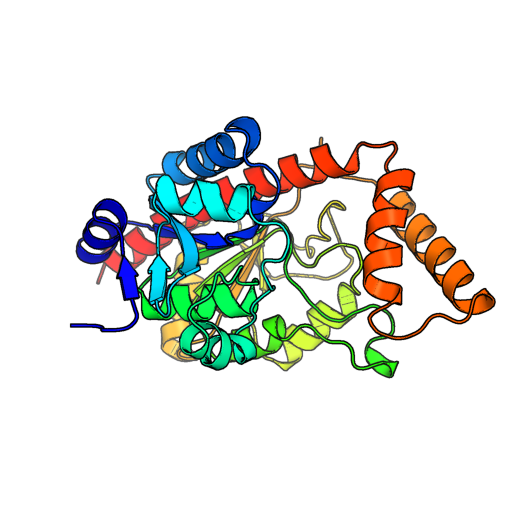292 14.714 1.00 68.94 210 ALA A O 1
ATOM 1497 N N . ALA A 1 221 ? -5.532 22.012 13.257 1.00 65.43 211 ALA A N 1
ATOM 1498 C CA . ALA A 1 221 ? -4.257 21.724 12.606 1.00 61.81 211 ALA A CA 1
ATOM 1499 C C . ALA A 1 221 ? -3.088 22.002 13.542 1.00 60.87 211 ALA A C 1
ATOM 1500 O O . ALA A 1 221 ? -2.176 21.183 13.662 1.00 61.48 211 ALA A O 1
ATOM 1502 N N . GLU A 1 222 ? -3.129 23.157 14.204 1.00 59.76 212 GLU A N 1
ATOM 1503 C CA . GLU A 1 222 ? -2.089 23.573 15.141 1.00 59.15 212 GLU A CA 1
ATOM 1504 C C . GLU A 1 222 ? -1.915 22.534 16.247 1.00 58.95 212 GLU A C 1
ATOM 1505 O O . GLU A 1 222 ? -0.789 22.160 16.584 1.00 58.05 212 GLU A O 1
ATOM 1511 N N . ALA A 1 223 ? -3.040 22.063 16.784 1.00 59.21 213 ALA A N 1
ATOM 1512 C CA . ALA A 1 223 ? -3.049 21.035 17.823 1.00 58.43 213 ALA A CA 1
ATOM 1513 C C . ALA A 1 223 ? -2.558 19.706 17.276 1.00 57.44 213 ALA A C 1
ATOM 1514 O O . ALA A 1 223 ? -1.904 18.946 17.986 1.00 57.45 213 ALA A O 1
ATOM 1516 N N . HIS A 1 224 ? -2.878 19.439 16.010 1.00 57.08 214 HIS A N 1
ATOM 1517 C CA . HIS A 1 224 ? -2.444 18.221 15.331 1.00 56.70 214 HIS A CA 1
ATOM 1518 C C . HIS A 1 224 ? -0.946 18.149 15.195 1.00 56.79 214 HIS A C 1
ATOM 1519 O O . HIS A 1 224 ? -0.349 17.094 15.416 1.00 57.91 214 HIS A O 1
ATOM 1526 N N . TRP A 1 225 ? -0.327 19.269 14.833 1.00 55.97 215 TRP A N 1
ATOM 1527 C CA . TRP A 1 225 ? 1.121 19.324 14.672 1.00 56.46 215 TRP A CA 1
ATOM 1528 C C . TRP A 1 225 ? 1.845 19.218 15.981 1.00 57.86 215 TRP A C 1
ATOM 1529 O O . TRP A 1 225 ? 2.973 18.734 16.029 1.00 58.52 215 TRP A O 1
ATOM 1540 N N . GLN A 1 226 ? 1.207 19.681 17.053 1.00 59.91 216 GLN A N 1
ATOM 1541 C CA . GLN A 1 226 ? 1.798 19.622 18.388 1.00 61.84 216 GLN A CA 1
ATOM 1542 C C . GLN A 1 226 ? 1.787 18.206 18.946 1.00 61.44 216 GLN A C 1
ATOM 1543 O O . GLN A 1 226 ? 2.566 17.882 19.840 1.00 63.47 216 GLN A O 1
ATOM 1549 N N . VAL A 1 227 ? 0.907 17.366 18.406 1.00 60.16 217 VAL A N 1
ATOM 1550 C CA . VAL A 1 227 ? 0.724 16.002 18.897 1.00 59.47 217 VAL A CA 1
ATOM 1551 C C . VAL A 1 227 ? 1.373 14.973 17.970 1.00 58.31 217 VAL A C 1
ATOM 1552 O O . VAL A 1 227 ? 2.159 14.137 18.419 1.00 58.98 217 VAL A O 1
ATOM 1556 N N . ASN A 1 228 ? 1.044 15.044 16.682 1.00 56.64 218 ASN A N 1
ATOM 1557 C CA . ASN A 1 228 ? 1.537 14.089 15.696 1.00 55.20 218 ASN A CA 1
ATOM 1558 C C . ASN A 1 228 ? 2.791 14.561 14.968 1.00 54.78 218 ASN A C 1
ATOM 1559 O O . ASN A 1 228 ? 3.232 13.929 14.007 1.00 55.93 218 ASN A O 1
ATOM 1564 N N . GLY A 1 229 ? 3.362 15.671 15.427 1.00 54.48 219 GLY A N 1
ATOM 1565 C CA . GLY A 1 229 ? 4.532 16.260 14.781 1.00 54.56 219 GLY A CA 1
ATOM 1566 C C . GLY A 1 229 ? 4.220 16.772 13.383 1.00 54.68 219 GLY A C 1
ATOM 1567 O O . GLY A 1 229 ? 3.048 16.976 13.046 1.00 54.97 219 GLY A O 1
ATOM 1568 N N . PRO A 1 230 ? 5.266 16.980 12.557 1.00 54.20 220 PRO A N 1
ATOM 1569 C CA . PRO A 1 230 ? 5.115 17.427 11.169 1.00 53.13 220 PRO A CA 1
ATOM 1570 C C . PRO A 1 230 ? 4.270 16.464 10.340 1.00 53.00 220 PRO A C 1
ATOM 1571 O O . PRO A 1 230 ? 4.225 15.269 10.635 1.00 55.65 220 PRO A O 1
ATOM 1575 N N . GLY A 1 231 ? 3.615 16.989 9.312 1.00 51.71 221 GLY A N 1
ATOM 1576 C CA . GLY A 1 231 ? 2.677 16.216 8.504 1.00 50.94 221 GLY A CA 1
ATOM 1577 C C . GLY A 1 231 ? 1.549 17.103 8.020 1.00 50.51 221 GLY A C 1
ATOM 1578 O O . GLY A 1 231 ? 1.234 18.117 8.646 1.00 50.95 221 GLY A O 1
ATOM 1579 N N . THR A 1 232 ? 0.936 16.725 6.904 1.00 49.89 222 THR A N 1
ATOM 1580 C CA . THR A 1 232 ? -0.048 17.587 6.257 1.00 50.16 222 THR A CA 1
ATOM 1581 C C . THR A 1 232 ? -1.465 17.413 6.791 1.00 51.12 222 THR A C 1
ATOM 1582 O O . THR A 1 232 ? -1.939 16.294 7.006 1.00 51.81 222 THR A O 1
ATOM 1586 N N . VAL A 1 233 ? -2.113 18.550 7.021 1.00 50.97 223 VAL A N 1
ATOM 1587 C CA . VAL A 1 233 ? -3.543 18.613 7.250 1.00 50.57 223 VAL A CA 1
ATOM 1588 C C . VAL A 1 233 ? -4.185 18.947 5.907 1.00 50.35 223 VAL A C 1
ATOM 1589 O O . VAL A 1 233 ? -3.868 19.964 5.287 1.00 49.40 223 VAL A O 1
ATOM 1593 N N . LEU A 1 234 ? -5.067 18.070 5.448 1.00 51.07 224 LEU A N 1
ATOM 1594 C CA . LEU A 1 234 ? -5.720 18.250 4.165 0.60 51.75 224 LEU A CA 1
ATOM 1595 C C . LEU A 1 234 ? -7.092 18.869 4.368 1.00 53.41 224 LEU A C 1
ATOM 1596 O O . LEU A 1 234 ? -7.919 18.340 5.111 1.00 53.25 224 LEU A O 1
ATOM 1601 N N . LEU A 1 235 ? -7.315 20.003 3.713 1.00 56.15 225 LEU A N 1
ATOM 1602 C CA . LEU A 1 235 ? -8.577 20.725 3.820 1.00 58.63 225 LEU A CA 1
ATOM 1603 C C . LEU A 1 235 ? -9.275 20.789 2.469 1.00 61.71 225 LEU A C 1
ATOM 1604 O O . LEU A 1 235 ? -8.736 21.332 1.500 1.00 61.53 225 LEU A O 1
ATOM 1609 N N . THR A 1 236 ? -10.475 20.220 2.417 1.00 64.85 226 THR A N 1
ATOM 1610 C CA . THR A 1 236 ? -11.254 20.179 1.187 1.00 67.41 226 THR A CA 1
ATOM 1611 C C . THR A 1 236 ? -12.368 21.215 1.211 1.00 70.13 226 THR A C 1
ATOM 1612 O O . THR A 1 236 ? -13.121 21.319 2.185 1.00 71.40 226 THR A O 1
ATOM 1616 N N . SER A 1 237 ? -12.452 21.983 0.130 1.00 71.46 227 SER A N 1
ATOM 1617 C CA . SER A 1 237 ? -13.507 22.965 -0.056 1.00 72.70 227 SER A CA 1
ATOM 1618 C C . SER A 1 237 ? -14.144 22.724 -1.422 1.00 73.76 227 SER A C 1
ATOM 1619 O O . SER A 1 237 ? -13.512 22.976 -2.453 1.00 75.15 227 SER A O 1
ATOM 1622 N N . PRO A 1 238 ? -15.394 22.219 -1.435 1.00 74.24 228 PRO A N 1
ATOM 1623 C CA . PRO A 1 238 ? -16.063 21.837 -2.682 1.00 74.76 228 PRO A CA 1
ATOM 1624 C C . PRO A 1 238 ? -16.394 23.025 -3.583 1.00 75.87 228 PRO A C 1
ATOM 1625 O O . PRO A 1 238 ? -16.571 24.147 -3.099 1.00 76.31 228 PRO A O 1
ATOM 1629 N N . ILE A 1 239 ? -16.463 22.763 -4.886 1.00 76.07 229 ILE A N 1
ATOM 1630 C CA . ILE A 1 239 ? -16.826 23.769 -5.883 1.00 76.68 229 ILE A CA 1
ATOM 1631 C C . ILE A 1 239 ? -18.219 24.339 -5.590 1.00 79.23 229 ILE A C 1
ATOM 1632 O O . ILE A 1 239 ? -19.129 23.595 -5.211 1.00 80.05 229 ILE A O 1
ATOM 1637 N N . ASP A 1 240 ? -18.370 25.656 -5.742 1.00 80.28 230 ASP A N 1
ATOM 1638 C CA . ASP A 1 240 ? -19.674 26.307 -5.601 0.50 81.04 230 ASP A CA 1
ATOM 1639 C C . ASP A 1 240 ? -20.699 25.571 -6.458 1.00 83.23 230 ASP A C 1
ATOM 1640 O O . ASP A 1 240 ? -20.458 25.318 -7.640 1.00 83.61 230 ASP A O 1
ATOM 1645 N N . GLU A 1 241 ? -21.830 25.214 -5.853 1.00 86.03 231 GLU A N 1
ATOM 1646 C CA . GLU A 1 241 ? -22.826 24.358 -6.506 1.00 88.85 231 GLU A CA 1
ATOM 1647 C C . GLU A 1 241 ? -23.332 24.922 -7.832 1.00 91.12 231 GLU A C 1
ATOM 1648 O O . GLU A 1 241 ? -23.635 24.166 -8.758 1.00 91.07 231 GLU A O 1
ATOM 1654 N N . GLN A 1 242 ? -23.401 26.250 -7.913 1.00 93.47 232 GLN A N 1
ATOM 1655 C CA . GLN A 1 242 ? -23.788 26.961 -9.135 1.00 95.47 232 GLN A CA 1
ATOM 1656 C C . GLN A 1 242 ? -22.832 26.714 -10.309 1.00 94.53 232 GLN A C 1
ATOM 1657 O O . GLN A 1 242 ? -23.178 26.976 -11.461 1.00 97.09 232 GLN A O 1
ATOM 1663 N N . ASP A 1 243 ? -21.636 26.213 -10.009 1.00 93.06 233 ASP A N 1
ATOM 1664 C CA . ASP A 1 243 ? -20.613 25.962 -11.025 1.00 92.23 233 ASP A CA 1
ATOM 1665 C C . ASP A 1 243 ? -20.246 24.478 -11.106 1.00 90.79 233 ASP A C 1
ATOM 1666 O O . ASP A 1 243 ? -19.432 24.075 -11.945 1.00 89.25 233 ASP A O 1
ATOM 1671 N N . ALA A 1 244 ? -20.861 23.676 -10.237 1.00 90.19 234 ALA A N 1
ATOM 1672 C CA . ALA A 1 244 ? -20.576 22.245 -10.131 1.00 89.87 234 ALA A CA 1
ATOM 1673 C C . ALA A 1 244 ? -21.010 21.458 -11.367 1.00 90.74 234 ALA A C 1
ATOM 1674 O O . ALA A 1 244 ? -22.034 21.765 -11.979 1.00 94.21 234 ALA A O 1
ATOM 1676 N N . VAL A 1 245 ? -20.219 20.449 -11.724 1.00 89.94 235 VAL A N 1
ATOM 1677 C CA . VAL A 1 245 ? -20.545 19.552 -12.834 1.00 91.24 235 VAL A CA 1
ATOM 1678 C C . VAL A 1 245 ? -21.233 18.298 -12.298 1.00 92.60 235 VAL A C 1
ATOM 1679 O O . VAL A 1 245 ? -20.811 17.729 -11.287 1.00 91.85 235 VAL A O 1
ATOM 1683 N N . ASP A 1 246 ? -22.300 17.887 -12.979 1.00 96.30 236 ASP A N 1
ATOM 1684 C CA . ASP A 1 246 ? -23.057 16.690 -12.628 1.00 99.33 236 ASP A CA 1
ATOM 1685 C C . ASP A 1 246 ? -22.141 15.469 -12.545 1.00 97.61 236 ASP A C 1
ATOM 1686 O O . ASP A 1 246 ? -21.338 15.218 -13.448 1.00 97.24 236 ASP A O 1
ATOM 1691 N N . GLU A 1 247 ? -22.271 14.731 -11.444 1.00 96.22 237 GLU A N 1
ATOM 1692 C CA . GLU A 1 247 ? -21.464 13.540 -11.178 1.00 95.15 237 GLU A CA 1
ATOM 1693 C C . GLU A 1 247 ? -21.631 12.477 -12.259 1.00 95.93 237 GLU A C 1
ATOM 1694 O O . GLU A 1 247 ? -20.647 11.893 -12.717 1.00 96.94 237 GLU A O 1
ATOM 1700 N N . ALA A 1 248 ? -22.880 12.238 -12.655 1.00 95.49 238 ALA A N 1
ATOM 1701 C CA . ALA A 1 248 ? -23.217 11.205 -13.633 1.00 94.53 238 ALA A CA 1
ATOM 1702 C C . ALA A 1 248 ? -22.612 11.470 -15.012 1.00 93.82 238 ALA A C 1
ATOM 1703 O O . ALA A 1 248 ? -22.316 10.531 -15.755 1.00 91.90 238 ALA A O 1
ATOM 1705 N N . ILE A 1 249 ? -22.431 12.750 -15.341 1.00 94.52 239 ILE A N 1
ATOM 1706 C CA . ILE A 1 249 ? -21.800 13.163 -16.598 1.00 97.05 239 ILE A CA 1
ATOM 1707 C C . ILE A 1 249 ? -20.325 12.767 -16.602 1.00 96.17 239 ILE A C 1
ATOM 1708 O O . ILE A 1 249 ? -19.827 12.207 -17.580 1.00 97.10 239 ILE A O 1
ATOM 1713 N N . VAL A 1 250 ? -19.644 13.052 -15.495 1.00 94.67 240 VAL A N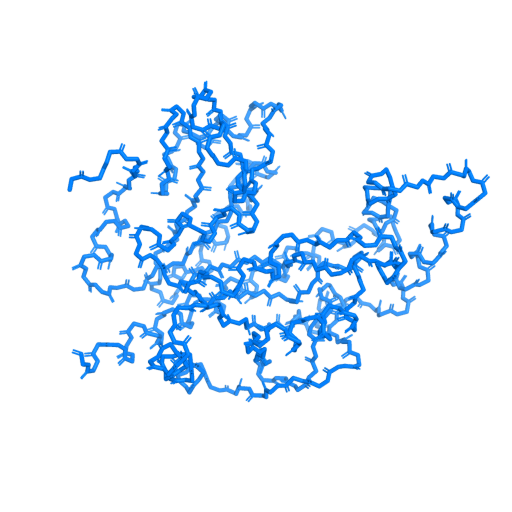 1
ATOM 1714 C CA . VAL A 1 250 ? -18.220 12.758 -15.345 1.00 92.94 240 VAL A CA 1
ATOM 1715 C C . VAL A 1 250 ? -17.957 11.248 -15.318 1.00 91.54 240 VAL A C 1
ATOM 1716 O O . VAL A 1 250 ? -17.047 10.761 -15.991 1.00 90.37 240 VAL A O 1
ATOM 1720 N N . GLU A 1 251 ? -18.772 10.516 -14.561 1.00 92.44 241 GLU A N 1
ATOM 1721 C CA . GLU A 1 251 ? -18.591 9.073 -14.384 1.00 94.13 241 GLU A CA 1
ATOM 1722 C C . GLU A 1 251 ? -18.769 8.259 -15.665 1.00 94.76 241 GLU A C 1
ATOM 1723 O O . GLU A 1 251 ? -17.956 7.381 -15.961 1.00 93.32 241 GLU A O 1
ATOM 1729 N N . ALA A 1 252 ? -19.829 8.555 -16.414 1.00 95.90 242 ALA A N 1
ATOM 1730 C CA . ALA A 1 252 ? -20.119 7.856 -17.663 1.00 96.60 242 ALA A CA 1
ATOM 1731 C C . ALA A 1 252 ? -19.108 8.191 -18.761 1.00 97.65 242 ALA A C 1
ATOM 1732 O O . ALA A 1 252 ? -18.814 7.350 -19.615 1.00 98.68 242 ALA A O 1
ATOM 1734 N N . ALA A 1 253 ? -18.582 9.417 -18.726 1.00 96.73 243 ALA A N 1
ATOM 1735 C CA . ALA A 1 253 ? -17.577 9.879 -19.688 1.00 96.16 243 ALA A CA 1
ATOM 1736 C C . ALA A 1 253 ? -16.247 9.162 -19.503 1.00 95.67 243 ALA A C 1
ATOM 1737 O O . ALA A 1 253 ? -15.603 8.776 -20.481 1.00 97.07 243 ALA A O 1
ATOM 1739 N N . ILE A 1 254 ? -15.845 8.996 -18.244 1.00 94.33 244 ILE A N 1
ATOM 1740 C CA . ILE A 1 254 ? -14.614 8.288 -17.896 1.00 92.49 244 ILE A CA 1
ATOM 1741 C C . ILE A 1 254 ? -14.750 6.795 -18.201 1.00 93.37 244 ILE A C 1
ATOM 1742 O O . ILE A 1 254 ? -13.897 6.220 -18.879 1.00 94.34 244 ILE A O 1
ATOM 1747 N N . ALA A 1 255 ? -15.833 6.185 -17.721 1.00 93.78 245 ALA A N 1
ATOM 1748 C CA . ALA A 1 255 ? -16.092 4.759 -17.931 1.00 96.01 245 ALA A CA 1
ATOM 1749 C C . ALA A 1 255 ? -16.049 4.368 -19.410 1.00 98.74 245 ALA A C 1
ATOM 1750 O O . ALA A 1 255 ? -15.514 3.314 -19.762 1.00 99.60 245 ALA A O 1
ATOM 1752 N N . GLU A 1 256 ? -16.607 5.226 -20.265 1.00 100.27 246 GLU A N 1
ATOM 1753 C CA . GLU A 1 256 ? -16.587 5.021 -21.713 1.00 102.52 246 GLU A CA 1
ATOM 1754 C C . GLU A 1 256 ? -15.170 5.151 -22.273 1.00 102.33 246 GLU A C 1
ATOM 1755 O O . GLU A 1 256 ? -14.755 4.357 -23.121 1.00 102.42 246 GLU A O 1
ATOM 1761 N N . ALA A 1 257 ? -14.438 6.154 -21.790 1.00 101.94 247 ALA A N 1
ATOM 1762 C CA . ALA A 1 257 ? -13.056 6.394 -22.207 1.00 102.24 247 ALA A CA 1
ATOM 1763 C C . ALA A 1 257 ? -12.125 5.253 -21.793 1.00 101.30 247 ALA A C 1
ATOM 1764 O O . ALA A 1 257 ? -11.125 4.985 -22.463 1.00 101.00 247 ALA A O 1
ATOM 1766 N N . LEU A 1 258 ? -12.466 4.589 -20.690 1.00 100.82 248 LEU A N 1
ATOM 1767 C CA . LEU A 1 258 ? -11.725 3.424 -20.206 1.00 100.78 248 LEU A CA 1
ATOM 1768 C C . LEU A 1 258 ? -11.928 2.211 -21.108 1.00 102.91 248 LEU A C 1
ATOM 1769 O O . LEU A 1 258 ? -11.004 1.418 -21.300 1.00 103.32 248 LEU A O 1
ATOM 1774 N N . ALA A 1 259 ? -13.139 2.077 -21.650 1.00 105.14 249 ALA A N 1
ATOM 1775 C CA . ALA A 1 259 ? -13.485 0.984 -22.562 1.00 105.93 249 ALA A CA 1
ATOM 1776 C C . ALA A 1 259 ? -12.716 1.078 -23.878 1.00 107.28 249 ALA A C 1
ATOM 1777 O O . ALA A 1 259 ? -12.383 0.054 -24.484 1.00 107.29 249 ALA A O 1
ATOM 1779 N N . GLN A 1 260 ? -12.439 2.310 -24.306 1.00 107.86 250 GLN A N 1
ATOM 1780 C CA . GLN A 1 260 ? -11.630 2.575 -25.496 1.00 109.90 250 GLN A CA 1
ATOM 1781 C C . GLN A 1 260 ? -10.188 2.115 -25.303 1.00 111.84 250 GLN A C 1
ATOM 1782 O O . GLN A 1 260 ? -9.566 1.603 -26.233 1.00 113.80 250 GLN A O 1
ATOM 1788 N N . CYS A 1 261 ? -9.672 2.303 -24.089 1.00 113.24 251 CYS A N 1
ATOM 1789 C CA . CYS A 1 261 ? -8.322 1.874 -23.728 1.00 114.09 251 CYS A CA 1
ATOM 1790 C C . CYS A 1 261 ? -8.228 0.357 -23.549 1.00 115.18 251 CYS A C 1
ATOM 1791 O O . CYS A 1 261 ? -7.144 -0.216 -23.657 1.00 115.28 251 CYS A O 1
ATOM 1794 N N . ASP A 1 262 ? -9.365 -0.279 -23.272 1.00 117.79 252 ASP A N 1
ATOM 1795 C CA . ASP A 1 262 ? -9.440 -1.735 -23.138 1.00 121.01 252 ASP A CA 1
ATOM 1796 C C . ASP A 1 262 ? -9.359 -2.435 -24.492 1.00 124.75 252 ASP A C 1
ATOM 1797 O O . ASP A 1 262 ? -8.687 -3.460 -24.630 1.00 124.41 252 ASP A O 1
ATOM 1802 N N . GLN A 1 263 ? -10.048 -1.874 -25.484 1.00 128.98 253 GLN A N 1
ATOM 1803 C CA . GLN A 1 263 ? -10.064 -2.436 -26.834 1.00 133.48 253 GLN A CA 1
ATOM 1804 C C . GLN A 1 263 ? -8.843 -2.017 -27.652 1.00 135.63 253 GLN A C 1
ATOM 1805 O O . GLN A 1 263 ? -8.361 -2.782 -28.491 1.00 138.21 253 GLN A O 1
ATOM 1811 N N . GLU A 1 264 ? -8.351 -0.805 -27.402 1.00 135.84 254 GLU A N 1
ATOM 1812 C CA . GLU A 1 264 ? -7.111 -0.323 -28.013 1.00 138.50 254 GLU A CA 1
ATOM 1813 C C . GLU A 1 264 ? -5.892 -0.974 -27.355 1.00 137.55 254 GLU A C 1
ATOM 1814 O O . GLU A 1 264 ? -4.843 -1.128 -27.986 1.00 138.39 254 GLU A O 1
ATOM 1820 N N . GLY A 1 265 ? -6.042 -1.361 -26.090 1.00 135.29 255 GLY A N 1
ATOM 1821 C CA . GLY A 1 265 ? -4.969 -2.005 -25.339 1.00 133.39 255 GLY A CA 1
ATOM 1822 C C . GLY A 1 265 ? -3.958 -1.002 -24.820 1.00 132.33 255 GLY A C 1
ATOM 1823 O O . GLY A 1 265 ? -2.775 -1.071 -25.158 1.00 133.40 255 GLY A O 1
ATOM 1824 N N . ILE A 1 266 ? -4.433 -0.065 -24.001 1.00 129.69 256 ILE A N 1
ATOM 1825 C CA . ILE A 1 266 ? -3.582 0.961 -23.395 1.00 126.24 256 ILE A CA 1
ATOM 1826 C C . ILE A 1 266 ? -3.499 0.727 -21.885 1.00 125.60 256 ILE A C 1
ATOM 1827 O O . ILE A 1 266 ? -4.527 0.560 -21.223 1.00 126.14 256 ILE A O 1
ATOM 1832 N N . VAL A 1 267 ? -2.275 0.694 -21.355 1.00 123.72 257 VAL A N 1
ATOM 1833 C CA . VAL A 1 267 ? -2.038 0.508 -19.913 1.00 121.24 257 VAL A CA 1
ATOM 1834 C C . VAL A 1 267 ? -0.978 1.498 -19.405 1.00 118.27 257 VAL A C 1
ATOM 1835 O O . VAL A 1 267 ? -0.162 2.000 -20.183 1.00 117.15 257 VAL A O 1
ATOM 1839 N N . GLY A 1 268 ? -1.009 1.783 -18.104 1.00 115.71 258 GLY A N 1
ATOM 1840 C CA . GLY A 1 268 ? 0.015 2.600 -17.455 1.00 114.22 258 GLY A CA 1
ATOM 1841 C C . GLY A 1 268 ? -0.271 4.087 -17.482 1.00 113.22 258 GLY A C 1
ATOM 1842 O O . GLY A 1 268 ? -1.430 4.507 -17.444 1.00 112.19 258 GLY A O 1
ATOM 1843 N N . ASN A 1 269 ? 0.795 4.884 -17.545 1.00 112.69 259 ASN A N 1
ATOM 1844 C CA . ASN A 1 269 ? 0.681 6.342 -17.603 1.00 111.59 259 ASN A CA 1
ATOM 1845 C C . ASN A 1 269 ? 0.431 6.874 -19.015 1.00 111.19 259 ASN A C 1
ATOM 1846 O O . ASN A 1 269 ? 0.642 8.057 -19.294 1.00 110.61 259 ASN A O 1
ATOM 1851 N N . ALA A 1 270 ? -0.015 5.983 -19.896 1.00 111.34 260 ALA A N 1
ATOM 1852 C CA . ALA A 1 270 ? -0.525 6.364 -21.205 1.00 111.38 260 ALA A CA 1
ATOM 1853 C C . ALA A 1 270 ? -2.039 6.558 -21.113 1.00 111.09 260 ALA A C 1
ATOM 1854 O O . ALA A 1 270 ? -2.617 7.348 -21.860 1.00 110.54 260 ALA A O 1
ATOM 1856 N N . VAL A 1 271 ? -2.663 5.839 -20.179 1.00 109.83 261 VAL A N 1
ATOM 1857 C CA . VAL A 1 271 ? -4.102 5.931 -19.910 1.00 107.84 261 VAL A CA 1
ATOM 1858 C C . VAL A 1 271 ? -4.462 7.261 -19.249 1.00 107.36 261 VAL A C 1
ATOM 1859 O O . VAL A 1 271 ? -5.505 7.850 -19.545 1.00 105.47 261 VAL A O 1
ATOM 1863 N N . SER A 1 272 ? -3.590 7.724 -18.356 1.00 108.81 262 SER A N 1
ATOM 1864 C CA . SER A 1 272 ? -3.845 8.918 -17.546 1.00 109.22 262 SER A CA 1
ATOM 1865 C C . SER A 1 272 ? -4.151 10.194 -18.359 1.00 112.93 262 SER A C 1
ATOM 1866 O O . SER A 1 272 ? -5.171 10.836 -18.108 1.00 113.35 262 SER A O 1
ATOM 1869 N N . PRO A 1 273 ? -3.287 10.559 -19.337 1.00 116.05 263 PRO A N 1
ATOM 1870 C CA . PRO A 1 273 ? -3.574 11.770 -20.115 1.00 117.37 263 PRO A CA 1
ATOM 1871 C C . PRO A 1 273 ? -4.720 11.600 -21.117 1.00 120.43 263 PRO A C 1
ATOM 1872 O O . PRO A 1 273 ? -5.303 12.597 -21.550 1.00 121.76 263 PRO A O 1
ATOM 1876 N N . TYR A 1 274 ? -5.024 10.353 -21.484 1.00 122.64 264 TYR A N 1
ATOM 1877 C CA . TYR A 1 274 ? -6.175 10.037 -22.337 1.00 126.12 264 TYR A CA 1
ATOM 1878 C C . TYR A 1 274 ? -7.480 10.493 -21.694 1.00 124.32 264 TYR A C 1
ATOM 1879 O O . TYR A 1 274 ? -8.268 11.213 -22.312 1.00 123.55 264 TYR A O 1
ATOM 1888 N N . LEU A 1 275 ? -7.688 10.070 -20.448 1.00 121.65 265 LEU A N 1
ATOM 1889 C CA . LEU A 1 275 ? -8.903 10.370 -19.690 1.00 119.20 265 LEU A CA 1
ATOM 1890 C C . LEU A 1 275 ? -9.056 11.864 -19.418 1.00 118.96 265 LEU A C 1
ATOM 1891 O O . LEU A 1 275 ? -10.168 12.390 -19.442 1.00 118.63 265 LEU A O 1
ATOM 1896 N N . MET A 1 276 ? -7.930 12.530 -19.162 1.00 120.87 266 MET A N 1
ATOM 1897 C CA . MET A 1 276 ? -7.881 13.975 -18.929 1.00 121.92 266 MET A CA 1
ATOM 1898 C C . MET A 1 276 ? -8.551 14.754 -20.058 1.00 121.34 266 MET A C 1
ATOM 1899 O O . MET A 1 276 ? -9.384 15.629 -19.814 1.00 119.47 266 MET A O 1
ATOM 1904 N N . LYS A 1 277 ? -8.187 14.411 -21.291 1.00 122.34 267 LYS A N 1
ATOM 1905 C CA . LYS A 1 277 ? -8.620 15.149 -22.475 1.00 122.98 267 LYS A CA 1
ATOM 1906 C C . LYS A 1 277 ? -9.944 14.639 -23.046 1.00 122.02 267 LYS A C 1
ATOM 1907 O O . LYS A 1 277 ? -10.635 15.364 -23.766 1.00 122.26 267 LYS A O 1
ATOM 1913 N N . ALA A 1 278 ? -10.291 13.396 -22.717 1.00 119.70 268 ALA A N 1
ATOM 1914 C CA . ALA A 1 278 ? -11.597 12.833 -23.060 1.00 117.82 268 ALA A CA 1
ATOM 1915 C C . ALA A 1 278 ? -12.683 13.461 -22.192 1.00 116.47 268 ALA A C 1
ATOM 1916 O O . ALA A 1 278 ? -13.835 13.589 -22.614 1.00 116.87 268 ALA A O 1
ATOM 1918 N N . LEU A 1 279 ? -12.295 13.849 -20.979 1.00 114.83 269 LEU A N 1
ATOM 1919 C CA . LEU A 1 279 ? -13.180 14.513 -20.027 1.00 113.98 269 LEU A CA 1
ATOM 1920 C C . LEU A 1 279 ? -13.505 15.941 -20.459 1.00 114.26 269 LEU A C 1
ATOM 1921 O O . LEU A 1 279 ? -14.624 16.417 -20.254 1.00 114.50 269 LEU A O 1
ATOM 1926 N N . ALA A 1 280 ? -12.522 16.613 -21.057 1.00 113.99 270 ALA A N 1
ATOM 1927 C CA . ALA A 1 280 ? -12.670 17.998 -21.513 1.00 114.49 270 ALA A CA 1
ATOM 1928 C C . ALA A 1 280 ? -13.778 18.169 -22.554 1.00 116.12 270 ALA A C 1
ATOM 1929 O O . ALA A 1 280 ? -14.459 19.198 -22.581 1.00 114.83 270 ALA A O 1
ATOM 1931 N N . ARG A 1 281 ? -13.952 17.155 -23.401 1.00 117.55 271 ARG A N 1
ATOM 1932 C CA . ARG A 1 281 ? -14.982 17.166 -24.437 1.00 119.55 271 ARG A CA 1
ATOM 1933 C C . ARG A 1 281 ? -16.375 17.033 -23.829 1.00 120.42 271 ARG A C 1
ATOM 1934 O O . ARG A 1 281 ? -17.272 17.822 -24.135 1.00 122.70 271 ARG A O 1
ATOM 1942 N N . ALA A 1 282 ? -16.536 16.038 -22.956 1.00 118.99 272 ALA A N 1
ATOM 1943 C CA . ALA A 1 282 ? -17.843 15.643 -22.424 1.00 118.57 272 ALA A CA 1
ATOM 1944 C C . ALA A 1 282 ? -18.508 16.675 -21.507 1.00 118.11 272 ALA A C 1
ATOM 1945 O O . ALA A 1 282 ? -19.692 16.548 -21.182 1.00 118.82 272 ALA A O 1
ATOM 1947 N N . SER A 1 283 ? -17.750 17.691 -21.100 1.00 117.12 273 SER A N 1
ATOM 1948 C CA . SER A 1 283 ? -18.278 18.771 -20.266 1.00 117.92 273 SER A CA 1
ATOM 1949 C C . SER A 1 283 ? -19.027 19.824 -21.088 1.00 119.84 273 SER A C 1
ATOM 1950 O O . SER A 1 283 ? -19.664 20.721 -20.530 1.00 119.15 273 SER A O 1
ATOM 1953 N N . GLY A 1 284 ? -18.954 19.698 -22.411 1.00 121.51 274 GLY A N 1
ATOM 1954 C CA . GLY A 1 284 ? -19.513 20.692 -23.322 1.00 121.95 274 GLY A CA 1
ATOM 1955 C C . GLY A 1 284 ? -18.616 21.912 -23.403 1.00 121.87 274 GLY A C 1
ATOM 1956 O O . GLY A 1 284 ? -19.085 23.020 -23.672 1.00 123.75 274 GLY A O 1
ATOM 1957 N N . GLY A 1 285 ? -17.322 21.700 -23.164 1.00 119.05 275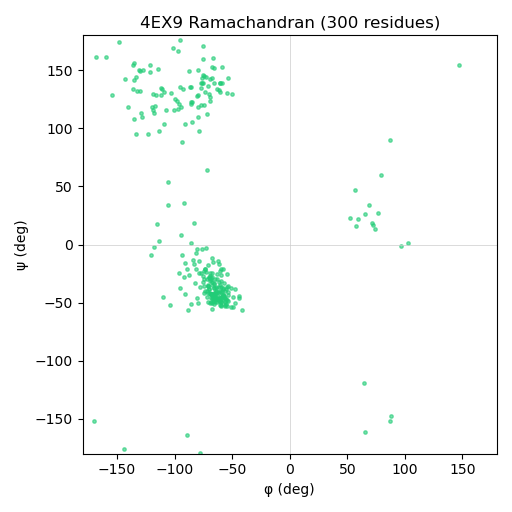 GLY A N 1
ATOM 1958 C CA . GLY A 1 285 ? -16.335 22.778 -23.141 1.00 116.04 275 GLY A CA 1
ATOM 1959 C C . GLY A 1 285 ? -16.420 23.646 -21.898 1.00 114.00 275 GLY A C 1
ATOM 1960 O O . GLY A 1 285 ? -15.826 24.724 -21.848 1.00 112.82 275 GLY A O 1
ATOM 1961 N N . MET A 1 286 ? -17.153 23.169 -20.893 1.00 112.46 276 MET A N 1
ATOM 1962 C CA . MET A 1 286 ? -17.379 23.920 -19.656 1.00 111.37 276 MET A CA 1
ATOM 1963 C C . MET A 1 286 ? -16.367 23.577 -18.562 1.00 108.64 276 MET A C 1
ATOM 1964 O O . MET A 1 286 ? -16.319 24.245 -17.525 1.00 108.31 276 MET A O 1
ATOM 1969 N N . LEU A 1 287 ? -15.563 22.542 -18.806 1.00 105.48 277 LEU A N 1
ATOM 1970 C CA . LEU A 1 287 ? -14.550 22.078 -17.853 1.00 100.54 277 LEU A CA 1
ATOM 1971 C C . LEU A 1 287 ? -13.556 23.163 -17.421 1.00 98.05 277 LEU A C 1
ATOM 1972 O O . LEU A 1 287 ? -13.350 23.347 -16.220 1.00 96.95 277 LEU A O 1
ATOM 1977 N N . PRO A 1 288 ? -12.938 23.883 -18.386 1.00 97.92 278 PRO A N 1
ATOM 1978 C CA . PRO A 1 288 ? -11.994 24.945 -18.008 1.00 97.39 278 PRO A CA 1
ATOM 1979 C C . PRO A 1 288 ? -12.598 26.009 -17.087 1.00 96.15 278 PRO A C 1
ATOM 1980 O O . PRO A 1 288 ? -11.930 26.455 -16.151 1.00 94.43 278 PRO A O 1
ATOM 1984 N N . LYS A 1 289 ? -13.846 26.398 -17.350 1.00 95.72 279 LYS A N 1
ATOM 1985 C CA . LYS A 1 289 ? -14.544 27.397 -16.538 1.00 92.92 279 LYS A CA 1
ATOM 1986 C C . LYS A 1 289 ? -14.926 26.860 -15.162 1.00 88.38 279 LYS A C 1
ATOM 1987 O O . LYS A 1 289 ? -14.911 27.601 -14.179 1.00 86.29 279 LYS A O 1
ATOM 1993 N N . ALA A 1 290 ? -15.263 25.573 -15.103 1.00 85.14 280 ALA A N 1
ATOM 1994 C CA . ALA A 1 290 ? -15.574 24.902 -13.844 1.00 82.49 280 ALA A CA 1
ATOM 1995 C C . ALA A 1 290 ? -14.309 24.699 -13.016 1.00 80.34 280 ALA A C 1
ATOM 1996 O O . ALA A 1 290 ? -14.323 24.870 -11.797 1.00 78.62 280 ALA A O 1
ATOM 1998 N N . GLY A 1 291 ? -13.220 24.339 -13.691 1.00 79.78 281 GLY A N 1
ATOM 1999 C CA . GLY A 1 291 ? -11.917 24.188 -13.051 1.00 78.95 281 GLY A CA 1
ATOM 2000 C C . GLY A 1 291 ? -11.408 25.502 -12.493 1.00 79.74 281 GLY A C 1
ATOM 2001 O O . GLY A 1 291 ? -10.956 25.564 -11.348 1.00 78.71 281 GLY A O 1
ATOM 2002 N N . ARG A 1 292 ? -11.497 26.554 -13.307 1.00 81.57 282 ARG A N 1
ATOM 2003 C CA . ARG A 1 292 ? -11.071 27.898 -12.917 1.00 82.46 282 ARG A CA 1
ATOM 2004 C C . ARG A 1 292 ? -11.932 28.469 -11.785 1.00 81.62 282 ARG A C 1
ATOM 2005 O O . ARG A 1 292 ? -11.421 29.152 -10.895 1.00 80.81 282 ARG A O 1
ATOM 2013 N N . SER A 1 293 ? -13.230 28.180 -11.825 1.00 81.05 283 SER A N 1
ATOM 2014 C CA . SER A 1 293 ? -14.155 28.594 -10.771 1.00 80.64 283 SER A CA 1
ATOM 2015 C C . SER A 1 293 ? -13.780 27.982 -9.422 1.00 79.14 283 SER A C 1
ATOM 2016 O O . SER A 1 293 ? -13.713 28.689 -8.414 1.00 80.31 283 SER A O 1
ATOM 2019 N N . LEU A 1 294 ? -13.538 26.671 -9.416 1.00 77.01 284 LEU A N 1
ATOM 2020 C CA . LEU A 1 294 ? -13.103 25.951 -8.217 1.00 73.84 284 LEU A CA 1
ATOM 2021 C C . LEU A 1 294 ? -11.777 26.498 -7.703 1.00 72.90 284 LEU A C 1
ATOM 2022 O O . LEU A 1 294 ? -11.655 26.845 -6.530 1.00 73.70 284 LEU A O 1
ATOM 2027 N N . LEU A 1 295 ? -10.797 26.570 -8.601 1.00 71.86 285 LEU A N 1
ATOM 2028 C CA . LEU A 1 295 ? -9.474 27.108 -8.306 1.00 70.71 285 LEU A CA 1
ATOM 2029 C C . LEU A 1 295 ? -9.547 28.407 -7.501 1.00 70.32 285 LEU A C 1
ATOM 2030 O O . LEU A 1 295 ? -8.842 28.561 -6.505 1.00 69.57 285 LEU A O 1
ATOM 2035 N N . LEU A 1 296 ? -10.422 29.317 -7.929 1.00 71.25 286 LEU A N 1
ATOM 2036 C CA . LEU A 1 296 ? -10.582 30.632 -7.303 1.00 70.71 286 LEU A CA 1
ATOM 2037 C C . LEU A 1 296 ? -11.256 30.578 -5.936 1.00 69.31 286 LEU A C 1
ATOM 2038 O O . LEU A 1 296 ? -10.807 31.232 -4.993 1.00 68.61 286 LEU A O 1
ATOM 2043 N N . SER A 1 297 ? -12.340 29.812 -5.838 1.00 68.94 287 SER A N 1
ATOM 2044 C CA . SER A 1 297 ? -13.052 29.644 -4.573 1.00 69.62 287 SER A CA 1
ATOM 2045 C C . SER A 1 297 ? -12.154 28.980 -3.534 1.00 68.99 287 SER A C 1
ATOM 2046 O O . SER A 1 297 ? -12.143 29.378 -2.370 1.00 69.95 287 SER A O 1
ATOM 2049 N N . THR A 1 298 ? -11.392 27.982 -3.978 1.00 67.98 288 THR A N 1
ATOM 2050 C CA . THR A 1 298 ? -10.424 27.281 -3.142 1.00 66.19 288 THR A CA 1
ATOM 2051 C C . THR A 1 298 ? -9.321 28.221 -2.656 1.00 65.83 288 THR A C 1
ATOM 2052 O O . THR A 1 298 ? -9.019 28.260 -1.463 1.00 65.58 288 THR A O 1
ATOM 2056 N N . ALA A 1 299 ? -8.738 28.980 -3.582 1.00 66.05 289 ALA A N 1
ATOM 2057 C CA . ALA A 1 299 ? -7.666 29.927 -3.265 1.00 66.85 289 ALA A CA 1
ATOM 2058 C C . ALA A 1 299 ? -8.089 30.971 -2.232 1.00 68.66 289 ALA A C 1
ATOM 2059 O O . ALA A 1 299 ? -7.334 31.276 -1.308 1.00 68.79 289 ALA A O 1
ATOM 2061 N N . ARG A 1 300 ? -9.296 31.508 -2.398 1.00 71.60 290 ARG A N 1
ATOM 2062 C CA . ARG A 1 300 ? -9.859 32.489 -1.473 1.00 72.95 290 ARG A CA 1
ATOM 2063 C C . ARG A 1 300 ? -9.922 31.920 -0.053 1.00 71.09 290 ARG A C 1
ATOM 2064 O O . ARG A 1 300 ? -9.568 32.602 0.910 1.00 70.63 290 ARG A O 1
ATOM 2072 N N . VAL A 1 301 ? -10.365 30.667 0.057 1.00 69.00 291 VAL A N 1
ATOM 2073 C CA . VAL A 1 301 ? -10.452 29.958 1.334 1.00 67.20 291 VAL A CA 1
ATOM 2074 C C . VAL A 1 301 ? -9.070 29.821 1.980 1.00 66.29 291 VAL A C 1
ATOM 2075 O O . VAL A 1 301 ? -8.914 30.070 3.177 1.00 67.21 291 VAL A O 1
ATOM 2079 N N . ALA A 1 302 ? -8.077 29.438 1.177 1.00 64.64 292 ALA A N 1
ATOM 2080 C CA . ALA A 1 302 ? -6.706 29.240 1.649 1.00 63.38 292 ALA A CA 1
ATOM 2081 C C . ALA A 1 302 ? -6.142 30.488 2.321 1.00 63.84 292 ALA A C 1
ATOM 2082 O O . ALA A 1 302 ? -5.590 30.411 3.421 1.00 63.77 292 ALA A O 1
ATOM 2084 N N . GLY A 1 303 ? -6.293 31.631 1.656 1.00 64.74 293 GLY A N 1
ATOM 2085 C CA . GLY A 1 303 ? -5.852 32.916 2.193 1.00 65.85 293 GLY A CA 1
ATOM 2086 C C . GLY A 1 303 ? -6.547 33.263 3.495 1.00 66.46 293 GLY A C 1
ATOM 2087 O O . GLY A 1 303 ? -5.925 33.786 4.420 1.00 67.00 293 GLY A O 1
ATOM 2088 N N . GLU A 1 304 ? -7.841 32.964 3.561 1.00 67.04 294 GLU A N 1
ATOM 2089 C CA . GLU A 1 304 ? -8.635 33.197 4.761 1.00 67.99 294 GLU A CA 1
ATOM 2090 C C . GLU A 1 304 ? -8.185 32.297 5.907 1.00 67.39 294 GLU A C 1
ATOM 2091 O O . GLU A 1 304 ? -8.077 32.747 7.051 1.00 68.19 294 GLU A O 1
ATOM 2097 N N . PHE A 1 305 ? -7.914 31.032 5.590 1.00 66.33 295 PHE A N 1
ATOM 2098 C CA . PHE A 1 305 ? -7.408 30.072 6.568 1.00 65.39 295 PHE A CA 1
ATOM 2099 C C . PHE A 1 305 ? -6.017 30.454 7.067 1.00 64.91 295 PHE A C 1
ATOM 2100 O O . PHE A 1 305 ? -5.752 30.418 8.270 1.00 64.84 295 PHE A O 1
ATOM 2108 N N . SER A 1 306 ? -5.132 30.801 6.135 1.00 64.07 296 SER A N 1
ATOM 2109 C CA . SER A 1 306 ? -3.766 31.197 6.462 1.00 63.74 296 SER A CA 1
ATOM 2110 C C . SER A 1 306 ? -3.750 32.400 7.401 1.00 63.43 296 SER A C 1
ATOM 2111 O O . SER A 1 306 ? -2.914 32.484 8.302 1.00 63.31 296 SER A O 1
ATOM 2114 N N . ALA A 1 307 ? -4.683 33.323 7.178 1.00 63.34 297 ALA A N 1
ATOM 2115 C CA . ALA A 1 307 ? -4.859 34.484 8.039 1.00 63.54 297 ALA A CA 1
ATOM 2116 C C . ALA A 1 307 ? -5.316 34.049 9.426 1.00 63.59 297 ALA A C 1
ATOM 2117 O O . ALA A 1 307 ? -4.831 34.567 10.435 1.00 64.25 297 ALA A O 1
ATOM 2119 N N . ALA A 1 308 ? -6.241 33.090 9.464 1.00 62.68 298 ALA A N 1
ATOM 2120 C CA . ALA A 1 308 ? -6.732 32.530 10.718 1.00 62.66 298 ALA A CA 1
ATOM 2121 C C . ALA A 1 308 ? -5.612 31.802 11.452 1.00 63.04 298 ALA A C 1
ATOM 2122 O O . ALA A 1 308 ? -5.433 31.990 12.655 1.00 65.10 298 ALA A O 1
ATOM 2124 N N . LEU A 1 309 ? -4.851 30.993 10.717 1.00 61.98 299 LEU A N 1
ATOM 2125 C CA . LEU A 1 309 ? -3.751 30.222 11.293 1.00 61.43 299 LEU A CA 1
ATOM 2126 C C . LEU A 1 309 ? -2.673 31.114 11.905 1.00 62.64 299 LEU A C 1
ATOM 2127 O O . LEU A 1 309 ? -2.220 30.858 13.022 1.00 64.00 299 LEU A O 1
ATOM 2132 N N . SER A 1 310 ? -2.274 32.157 11.179 1.00 63.55 300 SER A N 1
ATOM 2133 C CA . SER A 1 310 ? -1.302 33.126 11.686 1.00 64.89 300 SER A CA 1
ATOM 2134 C C . SER A 1 310 ? -1.781 33.774 12.976 1.00 65.98 300 SER A C 1
ATOM 2135 O O . SER A 1 310 ? -0.987 34.005 13.888 1.00 67.52 300 SER A O 1
ATOM 2138 N N . ALA A 1 311 ? -3.081 34.053 13.043 1.00 66.13 301 ALA A N 1
ATOM 2139 C CA . ALA A 1 311 ? -3.693 34.674 14.213 1.00 67.43 301 ALA A CA 1
ATOM 2140 C C . ALA A 1 311 ? -3.689 33.744 15.420 1.00 68.12 301 ALA A C 1
ATOM 2141 O O . ALA A 1 311 ? -3.405 34.177 16.539 1.00 69.99 301 ALA A O 1
ATOM 2143 N N . VAL A 1 312 ? -4.005 32.470 15.186 1.00 67.62 302 VAL A N 1
ATOM 2144 C CA . VAL A 1 312 ? -3.976 31.453 16.238 1.00 68.62 302 VAL A CA 1
ATOM 2145 C C . VAL A 1 312 ? -2.560 31.319 16.798 1.00 70.29 302 VAL A C 1
ATOM 2146 O O . VAL A 1 312 ? -2.365 31.317 18.014 1.00 72.05 302 VAL A O 1
ATOM 2150 N N . GLN A 1 313 ? -1.582 31.233 15.898 1.00 71.65 303 GLN A N 1
ATOM 2151 C CA . GLN A 1 313 ? -0.170 31.109 16.263 1.00 73.69 303 GLN A CA 1
ATOM 2152 C C . GLN A 1 313 ? 0.393 32.367 16.928 1.00 78.04 303 GLN A C 1
ATOM 2153 O O . GLN A 1 313 ? 1.369 32.295 17.678 1.00 79.48 303 GLN A O 1
ATOM 2159 N N . ALA A 1 314 ? -0.231 33.511 16.655 1.00 81.72 304 ALA A N 1
ATOM 2160 C CA . ALA A 1 314 ? 0.186 34.786 17.237 1.00 86.42 304 ALA A CA 1
ATOM 2161 C C . ALA A 1 314 ? -0.246 34.947 18.700 1.00 90.81 304 ALA A C 1
ATOM 2162 O O . ALA A 1 314 ? 0.091 35.941 19.348 1.00 91.76 304 ALA A O 1
ATOM 2164 N N . GLU A 1 315 ? -0.987 33.968 19.213 1.00 95.26 305 GLU A N 1
ATOM 2165 C CA . GLU A 1 315 ? -1.402 33.960 20.616 1.00 101.27 305 GLU A CA 1
ATOM 2166 C C . GLU A 1 315 ? -0.312 33.398 21.537 1.00 105.85 305 GLU A C 1
ATOM 2167 O O . GLU A 1 315 ? -0.360 33.589 22.757 1.00 109.19 305 GLU A O 1
ATOM 2173 N N . ARG A 1 316 ? 0.664 32.707 20.946 1.00 106.70 306 ARG A N 1
ATOM 2174 C CA . ARG A 1 316 ? 1.803 32.155 21.683 1.00 106.75 306 ARG A CA 1
ATOM 2175 C C . ARG A 1 316 ? 3.074 32.194 20.838 1.00 105.07 306 ARG A C 1
ATOM 2176 O O . ARG A 1 316 ? 4.135 32.601 21.311 1.00 104.55 306 ARG A O 1
#

Nearest PDB structures (foldseek):
  4ex9-assembly1_A  TM=1.003E+00  e=9.432E-63  Streptomyces sp. CM020
  4gij-assembly1_B  TM=9.404E-01  e=1.350E-34  Escherichia coli
  4gim-assembly1_C  TM=9.231E-01  e=2.173E-34  Escherichia coli
  8k07-assembly1_C  TM=9.218E-01  e=4.255E-30  Arabidopsis thaliana
  1vkm-assembly1_A  TM=9.075E-01  e=4.079E-26  Thermotoga maritima MSB8

Foldseek 3Di:
DDPAEAEDPVVLVCLVVLHFAEEEFLVQLLPDVDCVQVVLLCVLLCVLPYHYWYWWAAQLHTYTRDDPVRSVCSNVPDPAEEDACVRSVVSSVVRHIYGYAPRRRLVSCVVSVHAHYEDAAHWFQAVCCVPVVDTDVNLLSQLAAHHEYFYQYHAQRGDRVVRVVSNVVSVAAEEEAQDQARGRRLAFGDPHGHHYDPDLLVVLVVSVVCCVPSNGGYHYYHYHFDPVLHDDPVLLVVQQVVQVVVCVVVVPDDVVSVVSSVVSSCVSSVNSVVVSSSRSRSVRSSVRSNSSNSNSVVVVVD

Secondary structure (DSSP, 8-state):
--SSEEE-HHHHHHHHTT--EEEEETHHHHH--SHHHHHHHHHHHHTTTPEEEEEEEETTEEEES--HHHHHHHHH-S-PPEE-GGGHHHHHHHTSEEEE-HHHHHHHHHHHT--EEE-S-B--BBTTHHHH--B-THHHHHHHS-EEEEESBB-TTB-HHHHHHHHHHTT--EEEES-SEEEETTEEEEEEE-EEE--HHHHHHHHHHHHHHH-S-EEEEE-PPPGGGPPPHHHHHHHHHHHHHHHHHHT--STTHHHHHHHHHHHHTTS-HHHHHHHHHHHHHHHHHHHHHHHHHHHTT-

InterPro domains:
  IPR007342 Pseudouridine-5'-phosphate glycosidase [PF04227] (14-296)
  IPR022830 Indigoidine synthase A-like [G3DSA:3.40.1790.10] (1-306)
  IPR022830 Indigoidine synthase A-like [SSF110581] (8-299)

CATH classification: 3.40.1790.10